Protein AF-A0A4Q3UX18-F1 (afdb_monomer_lite)

Structure (mmCIF, N/CA/C/O backbone):
data_AF-A0A4Q3UX18-F1
#
_entry.id   AF-A0A4Q3UX18-F1
#
loop_
_atom_site.group_PDB
_atom_site.id
_atom_site.type_symbol
_atom_site.label_atom_id
_atom_site.label_alt_id
_atom_site.label_comp_id
_atom_site.label_asym_id
_atom_site.label_entity_id
_atom_site.label_seq_id
_atom_site.pdbx_PDB_ins_code
_atom_site.Cartn_x
_atom_site.Cartn_y
_atom_site.Cartn_z
_atom_site.occupancy
_atom_site.B_iso_or_equiv
_atom_site.auth_seq_id
_atom_site.auth_comp_id
_atom_site.auth_asym_id
_atom_site.auth_atom_id
_atom_site.pdbx_PDB_model_num
ATOM 1 N N . MET A 1 1 ? 5.963 5.885 27.493 1.00 27.31 1 MET A N 1
ATOM 2 C CA . MET A 1 1 ? 6.915 6.628 26.641 1.00 27.31 1 MET A CA 1
ATOM 3 C C . MET A 1 1 ? 6.530 6.618 25.162 1.00 27.31 1 MET A C 1
ATOM 5 O O . MET A 1 1 ? 6.301 7.701 24.648 1.00 27.31 1 MET A O 1
ATOM 9 N N . ALA A 1 2 ? 6.342 5.467 24.493 1.00 25.91 2 ALA A N 1
ATOM 10 C CA . ALA A 1 2 ? 5.915 5.427 23.076 1.00 25.91 2 ALA A CA 1
ATOM 11 C C . ALA A 1 2 ? 4.599 6.195 22.791 1.00 25.91 2 ALA A C 1
ATOM 13 O O . ALA A 1 2 ? 4.524 6.990 21.857 1.00 25.91 2 ALA A O 1
ATOM 14 N N . ARG A 1 3 ? 3.597 6.066 23.678 1.00 26.88 3 ARG A N 1
ATOM 15 C CA . ARG A 1 3 ? 2.326 6.819 23.605 1.00 26.88 3 ARG A CA 1
ATOM 16 C C . ARG A 1 3 ? 2.480 8.350 23.675 1.00 26.88 3 ARG A C 1
ATOM 18 O O . ARG A 1 3 ? 1.706 9.057 23.039 1.00 26.88 3 ARG A O 1
ATOM 25 N N . GLU A 1 4 ? 3.461 8.874 24.414 1.00 24.36 4 GLU A N 1
ATOM 26 C CA . GLU A 1 4 ? 3.686 10.329 24.537 1.00 24.36 4 GLU A CA 1
ATOM 27 C C . GLU A 1 4 ? 4.463 10.894 23.340 1.00 24.36 4 GLU A C 1
ATOM 29 O O . GLU A 1 4 ? 4.131 11.969 22.842 1.00 24.36 4 GLU A O 1
ATOM 34 N N . LEU A 1 5 ? 5.429 10.138 22.807 1.00 25.02 5 LEU A N 1
ATOM 35 C CA . LEU A 1 5 ? 6.203 10.516 21.617 1.00 25.02 5 LEU A CA 1
ATOM 36 C C . LEU A 1 5 ? 5.337 10.605 20.347 1.00 25.02 5 LEU A C 1
ATOM 38 O O . LEU A 1 5 ? 5.555 11.479 19.500 1.00 25.02 5 LEU A O 1
ATOM 42 N N . ILE A 1 6 ? 4.317 9.749 20.232 1.00 29.47 6 ILE A N 1
ATOM 43 C CA . ILE A 1 6 ? 3.351 9.762 19.123 1.00 29.47 6 ILE A CA 1
ATOM 44 C C . ILE A 1 6 ? 2.327 10.892 19.306 1.00 29.47 6 ILE A C 1
ATOM 46 O O . ILE A 1 6 ? 2.050 11.621 18.353 1.00 29.47 6 ILE A O 1
ATOM 50 N N . SER A 1 7 ? 1.865 11.132 20.542 1.00 26.22 7 SER A N 1
ATOM 51 C CA . SER A 1 7 ? 0.925 12.215 20.867 1.00 26.22 7 SER A CA 1
ATOM 52 C C . SER A 1 7 ? 1.497 13.626 20.657 1.00 26.22 7 SER A C 1
ATOM 54 O O . SER A 1 7 ? 0.733 14.538 20.350 1.00 26.22 7 SER A O 1
ATOM 56 N N . MET A 1 8 ? 2.810 13.837 20.811 1.00 23.44 8 MET A N 1
ATOM 57 C CA . MET A 1 8 ? 3.419 15.175 20.726 1.00 23.44 8 MET A CA 1
ATOM 58 C C . MET A 1 8 ? 3.607 15.730 19.303 1.00 23.44 8 MET A C 1
ATOM 60 O O . MET A 1 8 ? 3.881 16.920 19.177 1.00 23.44 8 MET A O 1
ATOM 64 N N . SER A 1 9 ? 3.447 14.940 18.230 1.00 28.38 9 SER A N 1
ATOM 65 C CA . SER A 1 9 ? 3.596 15.460 16.850 1.00 28.38 9 SER A CA 1
ATOM 66 C C . SER A 1 9 ? 2.376 15.310 15.936 1.00 28.38 9 SER A C 1
ATOM 68 O O . SER A 1 9 ? 2.478 15.500 14.721 1.00 28.38 9 SER A O 1
ATOM 70 N N . ALA A 1 10 ? 1.193 15.089 16.506 1.00 27.59 10 ALA A N 1
ATOM 71 C CA . ALA A 1 10 ? -0.061 15.348 15.805 1.00 27.59 10 ALA A CA 1
ATOM 72 C C . ALA A 1 10 ? -0.264 16.871 15.634 1.00 27.59 10 ALA A C 1
ATOM 74 O O . ALA A 1 10 ? -1.039 17.505 16.351 1.00 27.59 10 ALA A O 1
ATOM 75 N N . ALA A 1 11 ? 0.470 17.490 14.705 1.00 25.61 11 ALA A N 1
ATOM 76 C CA . ALA A 1 11 ? 0.208 18.859 14.283 1.00 25.61 11 ALA A CA 1
ATOM 77 C C . ALA A 1 11 ? -1.119 18.879 13.509 1.00 25.61 11 ALA A C 1
ATOM 79 O O . ALA A 1 11 ? -1.284 18.181 12.508 1.00 25.61 11 ALA A O 1
ATOM 80 N N . ARG A 1 12 ? -2.088 19.661 13.999 1.00 24.53 12 ARG A N 1
ATOM 81 C CA . ARG A 1 12 ? -3.370 19.893 13.324 1.00 24.53 12 ARG A CA 1
ATOM 82 C C . ARG A 1 12 ? -3.114 20.557 11.969 1.00 24.53 12 ARG A C 1
ATOM 84 O O . ARG A 1 12 ? -2.785 21.736 11.932 1.00 24.53 12 ARG A O 1
ATOM 91 N N . PHE A 1 13 ? -3.327 19.829 10.879 1.00 28.52 13 PHE A N 1
ATOM 92 C CA . PHE A 1 13 ? -3.558 20.425 9.565 1.00 28.52 13 PHE A CA 1
ATOM 93 C C . PHE A 1 13 ? -5.066 20.483 9.320 1.00 28.52 13 PHE A C 1
ATOM 95 O O . PHE A 1 13 ? -5.744 19.459 9.266 1.00 28.52 13 PHE A O 1
ATOM 102 N N . THR A 1 14 ? -5.604 21.694 9.215 1.00 24.64 14 THR A N 1
ATOM 103 C CA . THR A 1 14 ? -6.960 21.954 8.724 1.00 24.64 14 THR A CA 1
ATOM 104 C C . THR A 1 14 ? -6.883 22.196 7.221 1.00 24.64 14 THR A C 1
ATOM 106 O O . THR A 1 14 ? -6.350 23.220 6.810 1.00 24.64 14 THR A O 1
ATOM 109 N N . MET A 1 15 ? -7.406 21.275 6.406 1.00 28.95 15 MET A N 1
ATOM 110 C CA . MET A 1 15 ? -7.769 21.566 5.014 1.00 28.95 15 MET A CA 1
ATOM 111 C C . MET A 1 15 ? -9.281 21.775 4.944 1.00 28.95 15 MET A C 1
ATOM 113 O O . MET A 1 15 ? -10.052 20.911 5.369 1.00 28.95 15 MET A O 1
ATOM 117 N N . SER A 1 16 ? -9.699 22.925 4.430 1.00 27.42 16 SER A N 1
ATOM 118 C CA . SER A 1 16 ? -11.085 23.192 4.063 1.00 27.42 16 SER A CA 1
ATOM 119 C C . SER A 1 16 ? -11.361 22.613 2.664 1.00 27.42 16 SER A C 1
ATOM 121 O O . SER A 1 16 ? -10.498 22.607 1.791 1.00 27.42 16 SER A O 1
ATOM 123 N N . GLY A 1 17 ? -12.564 22.058 2.462 1.00 29.59 17 GLY A N 1
ATOM 124 C CA . GLY A 1 17 ? -13.223 22.176 1.156 1.00 29.59 17 GLY A CA 1
ATOM 125 C C . GLY A 1 17 ? -13.429 20.965 0.232 1.00 29.59 17 GLY A C 1
ATOM 126 O O . GLY A 1 17 ? -14.113 21.156 -0.768 1.00 29.59 17 GLY A O 1
ATOM 127 N N . MET A 1 18 ? -12.96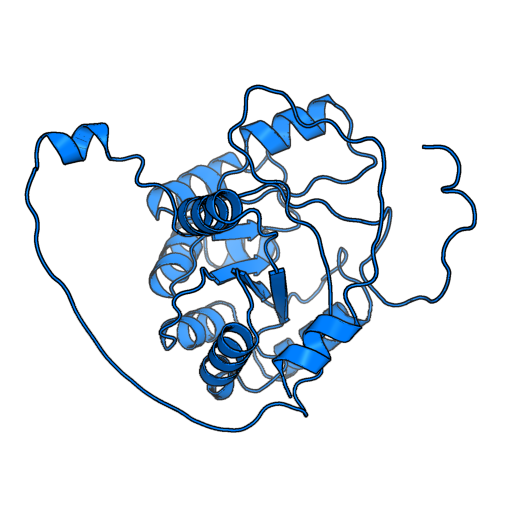8 19.735 0.495 1.00 33.25 18 MET A N 1
ATOM 128 C CA . MET A 1 18 ? -13.203 18.614 -0.451 1.00 33.25 18 MET A CA 1
ATOM 129 C C . MET A 1 18 ? -14.401 17.736 -0.030 1.00 33.25 18 MET A C 1
ATOM 131 O O . MET A 1 18 ? -14.327 16.990 0.947 1.00 33.25 18 MET A O 1
ATOM 135 N N . ARG A 1 19 ? -15.536 17.826 -0.744 1.00 36.09 19 ARG A N 1
ATOM 136 C CA . ARG A 1 19 ? -16.729 16.980 -0.511 1.00 36.09 19 ARG A CA 1
ATOM 137 C C . ARG A 1 19 ? -16.688 15.742 -1.414 1.00 36.09 19 ARG A C 1
ATOM 139 O O . ARG A 1 19 ? -16.916 15.857 -2.612 1.00 36.09 19 ARG A O 1
ATOM 146 N N . LEU A 1 20 ? -16.446 14.558 -0.845 1.00 36.31 20 LEU A N 1
ATOM 147 C CA . LEU A 1 20 ? -16.682 13.285 -1.544 1.00 36.31 20 LEU A CA 1
ATOM 148 C C . LEU A 1 20 ? -18.194 13.072 -1.756 1.00 36.31 20 LEU A C 1
ATOM 150 O O . LEU A 1 20 ? -19.008 13.515 -0.939 1.00 36.31 20 LEU A O 1
ATOM 154 N N . ALA A 1 21 ? -18.578 12.417 -2.857 1.00 32.09 21 ALA A N 1
ATOM 155 C CA . ALA A 1 21 ? -19.980 12.226 -3.230 1.00 32.09 21 ALA A CA 1
ATOM 156 C C . ALA A 1 21 ? -20.789 11.487 -2.129 1.00 32.09 21 ALA A C 1
ATOM 158 O O . ALA A 1 21 ? -20.275 10.543 -1.527 1.00 32.09 21 ALA A O 1
ATOM 159 N N . PRO A 1 22 ? -22.071 11.841 -1.877 1.00 30.94 22 PRO A N 1
ATOM 160 C CA . PRO A 1 22 ? -22.841 11.333 -0.729 1.00 30.94 22 PRO A CA 1
ATOM 161 C C . PRO A 1 22 ? -23.142 9.824 -0.729 1.00 30.94 22 PRO A C 1
ATOM 163 O O . PRO A 1 22 ? -23.603 9.297 0.281 1.00 30.94 22 PRO A O 1
ATOM 166 N N . SER A 1 23 ? -22.953 9.128 -1.854 1.00 30.61 23 SER A N 1
ATOM 167 C CA . SER A 1 23 ? -23.458 7.764 -2.066 1.00 30.61 23 SER A CA 1
ATOM 168 C C . SER A 1 23 ? -22.433 6.645 -1.861 1.00 30.61 23 SER A C 1
ATOM 170 O O . SER A 1 23 ? -22.783 5.479 -2.030 1.00 30.61 23 SER A O 1
ATOM 172 N N . SER A 1 24 ? -21.182 6.949 -1.512 1.00 31.67 24 SER A N 1
ATOM 173 C CA . SER A 1 24 ? -20.134 5.937 -1.332 1.00 31.67 24 SER A CA 1
ATOM 174 C C . SER A 1 24 ? -19.767 5.756 0.142 1.00 31.67 24 SER A C 1
ATOM 176 O O . SER A 1 24 ? -19.390 6.718 0.809 1.00 31.67 24 SER A O 1
ATOM 178 N N . ARG A 1 25 ? -19.831 4.516 0.655 1.00 36.09 25 ARG A N 1
ATOM 179 C CA . ARG A 1 25 ? -19.325 4.112 1.987 1.00 36.09 25 ARG A CA 1
ATOM 180 C C . ARG A 1 25 ? -17.787 4.101 2.024 1.00 36.09 25 ARG A C 1
ATOM 182 O O . ARG A 1 25 ? -17.181 3.096 2.370 1.00 36.09 25 ARG A O 1
ATOM 189 N N . LEU A 1 26 ? -17.152 5.192 1.614 1.00 34.94 26 LEU A N 1
ATOM 190 C CA . LEU A 1 26 ? -15.698 5.300 1.536 1.00 34.94 26 LEU A CA 1
ATOM 191 C C . LEU A 1 26 ? -15.178 6.171 2.663 1.00 34.94 26 LEU A C 1
ATOM 193 O O . LEU A 1 26 ? -15.762 7.199 3.011 1.00 34.94 26 LEU A O 1
ATOM 197 N N . TYR A 1 27 ? -14.075 5.726 3.244 1.00 32.78 27 TYR A N 1
ATOM 198 C CA . TYR A 1 27 ? -13.408 6.384 4.351 1.00 32.78 27 TYR A CA 1
ATOM 199 C C . TYR A 1 27 ? -12.326 7.304 3.774 1.00 32.78 27 TYR A C 1
ATOM 201 O O . TYR A 1 27 ? -11.575 6.908 2.884 1.00 32.78 27 TYR A O 1
ATOM 209 N N . SER A 1 28 ? -12.271 8.545 4.258 1.00 31.09 28 SER A N 1
ATOM 210 C CA . SER A 1 28 ? -11.174 9.477 3.980 1.00 31.09 28 SER A CA 1
ATOM 211 C C . SER A 1 28 ? -10.163 9.365 5.115 1.00 31.09 28 SER A C 1
ATOM 213 O O . SER A 1 28 ? -10.523 9.585 6.275 1.00 31.09 28 SER A O 1
ATOM 215 N N . VAL A 1 29 ? -8.922 9.015 4.794 1.00 30.78 29 VAL A N 1
ATOM 216 C CA . VAL A 1 29 ? -7.847 8.820 5.773 1.00 30.78 29 VAL A CA 1
ATOM 217 C C . VAL A 1 29 ? -6.805 9.922 5.607 1.00 30.78 29 VAL A C 1
ATOM 219 O O . VAL A 1 29 ? -6.411 10.238 4.489 1.00 30.78 29 VAL A O 1
ATOM 222 N N . TRP A 1 30 ? -6.378 10.511 6.729 1.00 34.78 30 TRP A N 1
ATOM 223 C CA . TRP A 1 30 ? -5.402 11.600 6.783 1.00 34.78 30 TRP A CA 1
ATOM 224 C C . TRP A 1 30 ? -4.523 11.463 8.036 1.00 34.78 30 TRP A C 1
ATOM 226 O O . TRP A 1 30 ? -5.053 11.606 9.133 1.00 34.78 30 TRP A O 1
ATOM 236 N N . LEU A 1 31 ? -3.216 11.214 7.882 1.00 31.55 31 LEU A N 1
ATOM 237 C CA . LEU A 1 31 ? -2.082 11.958 8.472 1.00 31.55 31 LEU A CA 1
ATOM 238 C C . LEU A 1 31 ? -0.776 11.185 8.211 1.00 31.55 31 LEU A C 1
ATOM 240 O O . LEU A 1 31 ? -0.723 9.977 8.412 1.00 31.55 31 LEU A O 1
ATOM 244 N N . TRP A 1 32 ? 0.278 11.903 7.819 1.00 32.31 32 TRP A N 1
ATOM 245 C CA . TRP A 1 32 ? 1.618 11.375 7.547 1.00 32.31 32 TRP A CA 1
ATOM 246 C C . TRP A 1 32 ? 2.563 11.677 8.717 1.00 32.31 32 TRP A C 1
ATOM 248 O O . TRP A 1 32 ? 2.694 12.840 9.109 1.00 32.31 32 TRP A O 1
ATOM 258 N N . ARG A 1 33 ? 3.278 10.671 9.238 1.00 27.88 33 ARG A N 1
ATOM 259 C CA . ARG A 1 33 ? 4.472 10.879 10.078 1.00 27.88 33 ARG A CA 1
ATOM 260 C C . ARG A 1 33 ? 5.487 9.750 9.879 1.00 27.88 33 ARG A C 1
ATOM 262 O O . ARG A 1 33 ? 5.138 8.580 9.947 1.00 27.88 33 ARG A O 1
ATOM 269 N N . TRP A 1 34 ? 6.743 10.137 9.662 1.00 32.06 34 TRP A N 1
ATOM 270 C CA . TRP A 1 34 ? 7.910 9.257 9.561 1.00 32.06 34 TRP A CA 1
ATOM 271 C C . TRP A 1 34 ? 8.445 8.961 10.971 1.00 32.06 34 TRP A C 1
ATOM 273 O O . TRP A 1 34 ? 8.650 9.900 11.747 1.00 32.06 34 TRP A O 1
ATOM 283 N N . THR A 1 35 ? 8.685 7.695 11.316 1.00 31.50 35 THR A N 1
ATOM 284 C CA . THR A 1 35 ? 9.361 7.315 12.570 1.00 31.50 35 THR A CA 1
ATOM 285 C C . THR A 1 35 ? 10.703 6.678 12.236 1.00 31.50 35 THR A C 1
ATOM 287 O O . THR A 1 35 ? 10.758 5.698 11.500 1.00 31.50 35 THR A O 1
ATOM 290 N N . ASN A 1 36 ? 11.784 7.255 12.763 1.00 25.34 36 ASN A N 1
ATOM 291 C CA . ASN A 1 36 ? 13.127 6.690 12.679 1.00 25.34 36 ASN A CA 1
ATOM 292 C C . ASN A 1 36 ? 13.203 5.495 13.648 1.00 25.34 36 ASN A C 1
ATOM 294 O O . ASN A 1 36 ? 12.808 5.617 14.806 1.00 25.34 36 ASN A O 1
ATOM 298 N N . LEU A 1 37 ? 13.655 4.338 13.164 1.00 34.34 37 LEU A N 1
ATOM 299 C CA . LEU A 1 37 ? 13.547 3.029 13.833 1.00 34.34 37 LEU A CA 1
ATOM 300 C C . LEU A 1 37 ? 14.499 2.825 15.032 1.00 34.34 37 LEU A C 1
ATOM 302 O O . LEU A 1 37 ? 14.525 1.748 15.615 1.00 34.34 37 LEU A O 1
ATOM 306 N N . SER A 1 38 ? 15.261 3.844 15.437 1.00 31.66 38 SER A N 1
ATOM 307 C CA . SER A 1 38 ? 16.242 3.756 16.530 1.00 31.66 38 SER A CA 1
ATOM 308 C C . SER A 1 38 ? 15.651 3.731 17.950 1.00 31.66 38 SER A C 1
ATOM 310 O O . SER A 1 38 ? 16.409 3.566 18.903 1.00 31.66 38 SER A O 1
ATOM 312 N N . ASP A 1 39 ? 14.330 3.886 18.115 1.00 30.61 39 ASP A N 1
ATOM 313 C CA . ASP A 1 39 ? 13.745 4.346 19.388 1.00 30.61 39 ASP A CA 1
ATOM 314 C C . ASP A 1 39 ? 12.756 3.376 20.076 1.00 30.61 39 ASP A C 1
ATOM 316 O O . ASP A 1 39 ? 12.110 3.767 21.051 1.00 30.61 39 ASP A O 1
ATOM 320 N N . ILE A 1 40 ? 12.596 2.123 19.628 1.00 35.56 40 ILE A N 1
ATOM 321 C CA . ILE A 1 40 ? 11.560 1.226 20.184 1.00 35.56 40 ILE A CA 1
ATOM 322 C C . ILE A 1 40 ? 12.153 -0.121 20.610 1.00 35.56 40 ILE A C 1
ATOM 324 O O . ILE A 1 40 ? 12.588 -0.912 19.783 1.00 35.56 40 ILE A O 1
ATOM 328 N N . GLY A 1 41 ? 12.138 -0.390 21.919 1.00 25.78 41 GLY A N 1
ATOM 329 C CA . GLY A 1 41 ? 12.429 -1.699 22.501 1.00 25.78 41 GLY A CA 1
ATOM 330 C C . GLY A 1 41 ? 11.548 -1.980 23.723 1.00 25.78 41 GLY A C 1
ATOM 331 O O . GLY A 1 41 ? 11.294 -1.073 24.516 1.00 25.78 41 GLY A O 1
ATOM 332 N N . GLY A 1 42 ? 11.128 -3.242 23.897 1.00 26.50 42 GLY A N 1
ATOM 333 C CA . GLY A 1 42 ? 10.664 -3.784 25.186 1.00 26.50 42 GLY A CA 1
ATOM 334 C C . GLY A 1 42 ? 9.320 -4.537 25.193 1.00 26.50 42 GLY A C 1
ATOM 335 O O . GLY A 1 42 ? 8.266 -3.925 25.125 1.00 26.50 42 GLY A O 1
ATOM 336 N N . GLN A 1 43 ? 9.422 -5.857 25.395 1.00 25.88 43 GLN A N 1
ATOM 337 C CA . GLN A 1 43 ? 8.426 -6.950 25.433 1.00 25.88 43 GLN A CA 1
ATOM 338 C C . GLN A 1 43 ? 7.204 -6.835 26.383 1.00 25.88 43 GLN A C 1
ATOM 340 O O . GLN A 1 43 ? 7.312 -6.300 27.487 1.00 25.88 43 GLN A O 1
ATOM 345 N N . GLY A 1 44 ? 6.110 -7.551 26.048 1.00 22.67 44 GLY A N 1
ATOM 346 C CA . GLY A 1 44 ? 5.083 -8.018 27.004 1.00 22.67 44 GLY A CA 1
ATOM 347 C C . GLY A 1 44 ? 3.848 -8.710 26.381 1.00 22.67 44 GLY A C 1
ATOM 348 O O . GLY A 1 44 ? 3.082 -8.083 25.670 1.00 22.67 44 GLY A O 1
ATOM 349 N N . ASN A 1 45 ? 3.654 -10.000 26.687 1.00 23.39 45 ASN A N 1
ATOM 350 C CA . ASN A 1 45 ? 2.642 -10.958 26.177 1.00 23.39 45 ASN A CA 1
ATOM 351 C C . ASN A 1 45 ? 1.236 -10.795 26.835 1.00 23.39 45 ASN A C 1
ATOM 353 O O . ASN A 1 45 ? 1.172 -10.090 27.840 1.00 23.39 45 ASN A O 1
ATOM 357 N N . LEU A 1 46 ? 0.171 -11.479 26.335 1.00 22.81 46 LEU A N 1
ATOM 358 C CA . LEU A 1 46 ? -0.936 -12.181 27.073 1.00 22.81 46 LEU A CA 1
ATOM 359 C C . LEU A 1 46 ? -2.285 -12.362 26.275 1.00 22.81 46 LEU A C 1
ATOM 361 O O . LEU A 1 46 ? -3.007 -11.392 26.080 1.00 22.81 46 LEU A O 1
ATOM 365 N N . TYR A 1 47 ? -2.641 -13.636 25.964 1.00 22.34 47 TYR A N 1
ATOM 366 C CA . TYR A 1 47 ? -3.969 -14.350 25.877 1.00 22.34 47 TYR A CA 1
ATOM 367 C C . TYR A 1 47 ? -5.182 -13.806 25.051 1.00 22.34 47 TYR A C 1
ATOM 369 O O . TYR A 1 47 ? -5.370 -12.609 24.946 1.00 22.34 47 TYR A O 1
ATOM 377 N N . SER A 1 48 ? -6.219 -14.545 24.587 1.00 22.12 48 SER A N 1
ATOM 378 C CA . SER A 1 48 ? -6.501 -15.912 24.072 1.00 22.12 48 SER A CA 1
ATOM 379 C C . SER A 1 48 ? -8.018 -16.042 23.708 1.00 22.12 48 SER A C 1
ATOM 381 O O . SER A 1 48 ? -8.850 -15.702 24.541 1.00 22.12 48 SER A O 1
ATOM 383 N N . ASN A 1 49 ? -8.343 -16.613 22.531 1.00 22.48 49 ASN A N 1
ATOM 384 C CA . ASN A 1 49 ? -9.500 -17.461 22.107 1.00 22.48 49 ASN A CA 1
ATOM 385 C C . ASN A 1 49 ? -10.994 -17.132 22.391 1.00 22.48 49 ASN A C 1
ATOM 387 O O . ASN A 1 49 ? -11.393 -17.173 23.547 1.00 22.48 49 ASN A O 1
ATOM 391 N N . VAL A 1 50 ? -11.855 -17.174 21.339 1.00 24.59 50 VAL A N 1
ATOM 392 C CA . VAL A 1 50 ? -13.207 -17.828 21.327 1.00 24.59 50 VAL A CA 1
ATOM 393 C C . VAL A 1 50 ? -13.599 -18.328 19.905 1.00 24.59 50 VAL A C 1
ATOM 395 O O . VAL A 1 50 ? -13.305 -17.673 18.911 1.00 24.59 50 VAL A O 1
ATOM 398 N N . ARG A 1 51 ? -14.270 -19.497 19.818 1.00 24.83 51 ARG A N 1
ATOM 399 C CA . ARG A 1 51 ? -14.736 -20.234 18.609 1.00 24.83 51 ARG A CA 1
ATOM 400 C C . ARG A 1 51 ? -16.266 -20.134 18.377 1.00 24.83 51 ARG A C 1
ATOM 402 O O . ARG A 1 51 ? -16.997 -20.075 19.359 1.00 24.83 51 ARG A O 1
ATOM 409 N N . GLY A 1 52 ? -16.735 -20.354 17.130 1.00 26.61 52 GLY A N 1
ATOM 410 C CA . GLY A 1 52 ? -17.993 -21.095 16.823 1.00 26.61 52 GLY A CA 1
ATOM 411 C C . GLY A 1 52 ? -18.956 -20.524 15.746 1.00 26.61 52 GLY A C 1
ATOM 412 O O . GLY A 1 52 ? -19.427 -19.406 15.892 1.00 26.61 52 GLY A O 1
ATOM 413 N N . GLY A 1 53 ? -19.282 -21.313 14.695 1.00 25.36 53 GLY A N 1
ATOM 414 C CA . GLY A 1 53 ? -20.292 -21.046 13.624 1.00 25.36 53 GLY A CA 1
ATOM 415 C C . GLY A 1 53 ? -21.744 -21.431 14.011 1.00 25.36 53 GLY A C 1
ATOM 416 O O . GLY A 1 53 ? -22.013 -21.413 15.209 1.00 25.36 53 GLY A O 1
ATOM 417 N N . PRO A 1 54 ? -22.689 -21.841 13.109 1.00 40.19 54 PRO A N 1
ATOM 418 C CA . PRO A 1 54 ? -22.679 -22.018 11.636 1.00 40.19 54 PRO A CA 1
ATOM 419 C C . PRO A 1 54 ? -23.890 -21.360 10.896 1.00 40.19 54 PRO A C 1
ATOM 421 O O . PRO A 1 54 ? -24.988 -21.315 11.442 1.00 40.19 54 PRO A O 1
ATOM 424 N N . ASN A 1 55 ? -23.778 -20.923 9.625 1.00 35.25 55 ASN A N 1
ATOM 425 C CA . ASN A 1 55 ? -24.975 -20.805 8.755 1.00 35.25 55 ASN A CA 1
ATOM 426 C C . ASN A 1 55 ? -24.659 -20.648 7.249 1.00 35.25 55 ASN A C 1
ATOM 428 O O . ASN A 1 55 ? -24.329 -19.563 6.770 1.00 35.25 55 ASN A O 1
ATOM 432 N N . ALA A 1 56 ? -24.774 -21.736 6.486 1.00 38.84 56 ALA A N 1
ATOM 433 C CA . ALA A 1 56 ? -24.383 -21.803 5.074 1.00 38.84 56 ALA A CA 1
ATOM 434 C C . ALA A 1 56 ? -25.349 -21.101 4.096 1.00 38.84 56 ALA A C 1
ATOM 436 O O . ALA A 1 56 ? -24.932 -20.735 3.007 1.00 38.84 56 ALA A O 1
ATOM 437 N N . ALA A 1 57 ? -26.597 -20.820 4.481 1.00 31.31 57 ALA A N 1
ATOM 438 C CA . ALA A 1 57 ? -27.509 -20.011 3.657 1.00 31.31 57 ALA A CA 1
ATOM 439 C C . ALA A 1 57 ? -27.295 -18.497 3.855 1.00 31.31 57 ALA A C 1
ATOM 441 O O . ALA A 1 57 ? -27.544 -17.697 2.960 1.00 31.31 57 ALA A O 1
ATOM 442 N N . LYS A 1 58 ? -26.741 -18.105 5.012 1.00 32.00 58 LYS A N 1
ATOM 443 C CA . LYS A 1 58 ? -26.267 -16.740 5.275 1.00 32.00 58 LYS A CA 1
ATOM 444 C C . LYS A 1 58 ? -24.969 -16.454 4.505 1.00 32.00 58 LYS A C 1
ATOM 446 O O . LYS A 1 58 ? -24.757 -15.317 4.117 1.00 32.00 58 LYS A O 1
ATOM 451 N N . ARG A 1 59 ? -24.151 -17.482 4.218 1.00 34.91 59 ARG A N 1
ATOM 452 C CA . ARG A 1 59 ? -22.885 -17.372 3.461 1.00 34.91 59 ARG A CA 1
ATOM 453 C C . ARG A 1 59 ? -23.042 -16.802 2.051 1.00 34.91 59 ARG A C 1
ATOM 455 O O . ARG A 1 59 ? -22.135 -16.128 1.609 1.00 34.91 59 ARG A O 1
ATOM 462 N N . MET A 1 60 ? -24.170 -17.025 1.378 1.00 31.14 60 MET A N 1
ATOM 463 C CA . MET A 1 60 ? -24.341 -16.628 -0.029 1.00 31.14 60 MET A CA 1
ATOM 464 C C . MET A 1 60 ? -24.861 -15.185 -0.204 1.00 31.14 60 MET A C 1
ATOM 466 O O . MET A 1 60 ? -24.741 -14.613 -1.278 1.00 31.14 60 MET A O 1
ATOM 470 N N . LEU A 1 61 ? -25.407 -14.579 0.861 1.00 32.94 61 LEU A N 1
ATOM 471 C CA . LEU A 1 61 ? -25.797 -13.156 0.924 1.00 32.94 61 LEU A CA 1
ATOM 472 C C . LEU A 1 61 ? -24.853 -12.318 1.815 1.00 32.94 61 LEU A C 1
ATOM 474 O O . LEU A 1 61 ? -24.938 -11.095 1.813 1.00 32.94 61 LEU A O 1
ATOM 478 N N . LEU A 1 62 ? -23.949 -12.968 2.563 1.00 34.47 62 LEU A N 1
ATOM 479 C CA . LEU A 1 62 ? -22.842 -12.360 3.319 1.00 34.47 62 LEU A CA 1
ATOM 480 C C . LEU A 1 62 ? -21.512 -12.358 2.546 1.00 34.47 62 LEU A C 1
ATOM 482 O O . LEU A 1 62 ? -20.506 -11.945 3.112 1.00 34.47 62 LEU A O 1
ATOM 486 N N . ASP A 1 63 ? -21.493 -12.793 1.285 1.00 35.97 63 ASP A N 1
ATOM 487 C CA . ASP A 1 63 ? -20.275 -12.896 0.458 1.00 35.97 63 ASP A CA 1
ATOM 488 C C . ASP A 1 63 ? -19.786 -11.546 -0.111 1.00 35.97 63 ASP A C 1
ATOM 490 O O . ASP A 1 63 ? -19.023 -11.469 -1.064 1.00 35.97 63 ASP A O 1
ATOM 494 N N . GLN A 1 64 ? -20.223 -10.444 0.497 1.00 43.03 64 GLN A N 1
ATOM 495 C CA . GLN A 1 64 ? -19.373 -9.267 0.633 1.00 43.03 64 GLN A CA 1
ATOM 496 C C . GLN A 1 64 ? -18.971 -9.189 2.098 1.00 43.03 64 GLN A C 1
ATOM 498 O O . GLN A 1 64 ? -19.484 -8.365 2.860 1.00 43.03 64 GLN A O 1
ATOM 503 N N . SER A 1 65 ? -18.118 -10.120 2.533 1.00 50.34 65 SER A N 1
ATOM 504 C CA . SER A 1 65 ? -17.500 -10.000 3.845 1.00 50.34 65 SER A CA 1
ATOM 505 C C . SER A 1 65 ? -16.789 -8.655 3.870 1.00 50.34 65 SER A C 1
ATOM 507 O O . SER A 1 65 ? -15.947 -8.396 3.011 1.00 50.34 65 SER A O 1
ATOM 509 N N . MET A 1 66 ? -17.164 -7.788 4.810 1.00 63.84 66 MET A N 1
ATOM 510 C CA . MET A 1 66 ? -16.453 -6.533 5.025 1.00 63.84 66 MET A CA 1
ATOM 511 C C . MET A 1 66 ? -14.955 -6.825 5.098 1.00 63.84 66 MET A C 1
ATOM 513 O O . MET A 1 66 ? -14.540 -7.673 5.892 1.00 63.84 66 MET A O 1
ATOM 517 N N . SER A 1 67 ? -14.166 -6.144 4.268 1.00 85.00 67 SER A N 1
ATOM 518 C CA . SER A 1 67 ? -12.713 -6.287 4.284 1.00 85.00 67 SER A CA 1
ATOM 519 C C . SER A 1 67 ? -12.153 -5.938 5.665 1.00 85.00 67 SER A C 1
ATOM 521 O O . SER A 1 67 ? -12.767 -5.180 6.426 1.00 85.00 67 SER A O 1
ATOM 523 N N . ALA A 1 68 ? -10.969 -6.458 5.999 1.00 92.00 68 ALA A N 1
ATOM 524 C CA . ALA A 1 68 ? -10.304 -6.138 7.264 1.00 92.00 68 ALA A CA 1
ATOM 525 C C . ALA A 1 68 ? -10.090 -4.619 7.434 1.00 92.00 68 ALA A C 1
ATOM 527 O O . ALA A 1 68 ? -10.260 -4.090 8.533 1.00 92.00 68 ALA A O 1
ATOM 528 N N . LEU A 1 69 ? -9.823 -3.904 6.332 1.00 92.00 69 LEU A N 1
ATOM 529 C CA . LEU A 1 69 ? -9.764 -2.440 6.295 1.00 92.00 69 LEU A CA 1
ATOM 530 C C . LEU A 1 69 ? -11.108 -1.803 6.662 1.00 92.00 69 LEU A C 1
ATOM 532 O O . LEU A 1 69 ? -11.165 -0.976 7.572 1.00 92.00 69 LEU A O 1
ATOM 536 N N . SER A 1 70 ? -12.198 -2.218 6.009 1.00 88.75 70 SER A N 1
ATOM 537 C CA . SER A 1 70 ? -13.543 -1.692 6.290 1.00 88.75 70 SER A CA 1
ATOM 538 C C . SER A 1 70 ? -13.936 -1.921 7.754 1.00 88.75 70 SER A C 1
ATOM 540 O O . SER A 1 70 ? -14.401 -1.003 8.430 1.00 88.75 70 SER A O 1
ATOM 542 N N . ALA A 1 71 ? -13.674 -3.122 8.278 1.00 91.44 71 ALA A N 1
ATOM 543 C CA . ALA A 1 71 ? -13.931 -3.462 9.675 1.00 91.44 71 ALA A CA 1
ATOM 544 C C . ALA A 1 71 ? -13.103 -2.606 10.651 1.00 91.44 71 ALA A C 1
ATOM 546 O O . ALA A 1 71 ? -13.635 -2.138 11.664 1.00 91.44 71 ALA A O 1
ATOM 547 N N . ARG A 1 72 ? -11.822 -2.353 10.343 1.00 93.12 72 ARG A N 1
ATOM 548 C CA . ARG A 1 72 ? -10.960 -1.496 11.168 1.00 93.12 72 ARG A CA 1
ATOM 549 C C . ARG A 1 72 ? -11.471 -0.060 11.205 1.00 93.12 72 ARG A C 1
ATOM 551 O O . ARG A 1 72 ? -11.607 0.509 12.291 1.00 93.12 72 ARG A O 1
ATOM 558 N N . PHE A 1 73 ? -11.803 0.515 10.050 1.00 90.38 73 PHE A N 1
ATOM 559 C CA . PHE A 1 73 ? -12.318 1.882 9.992 1.00 90.38 73 PHE A CA 1
ATOM 560 C C . PHE A 1 73 ? -13.688 2.030 10.657 1.00 90.38 73 PHE A C 1
ATOM 562 O O . PHE A 1 73 ? -13.934 3.046 11.311 1.00 90.38 73 PHE A O 1
ATOM 569 N N . ASP A 1 74 ? -14.564 1.030 10.557 1.00 88.00 74 ASP A N 1
ATOM 570 C CA . ASP A 1 74 ? -15.844 1.035 11.269 1.00 88.00 74 ASP A CA 1
ATOM 571 C C . ASP A 1 74 ? -15.665 0.990 12.788 1.00 88.00 74 ASP A C 1
ATOM 573 O O . ASP A 1 74 ? -16.326 1.745 13.504 1.00 88.00 74 ASP A O 1
ATOM 577 N N . SER A 1 75 ? -14.725 0.182 13.287 1.00 90.44 75 SER A N 1
ATOM 578 C CA . SER A 1 75 ? -14.399 0.128 14.718 1.00 90.44 75 SER A CA 1
ATOM 579 C C . SER A 1 75 ? -13.822 1.447 15.247 1.00 90.44 75 SER A C 1
ATOM 581 O O . SER A 1 75 ? -14.136 1.868 16.364 1.00 90.44 75 SER A O 1
ATOM 583 N N . LEU A 1 76 ? -12.988 2.133 14.464 1.00 89.12 76 LEU A N 1
ATOM 584 C CA . LEU A 1 76 ? -12.476 3.459 14.828 1.00 89.12 76 LEU A CA 1
ATOM 585 C C . LEU A 1 76 ? -13.598 4.497 14.830 1.00 89.12 76 LEU A C 1
ATOM 587 O O . LEU A 1 76 ? -13.756 5.252 15.791 1.00 89.12 76 LEU A O 1
ATOM 591 N N . ARG A 1 77 ? -14.447 4.476 13.797 1.00 83.62 77 ARG A N 1
ATOM 592 C CA . ARG A 1 77 ? -15.601 5.370 13.675 1.00 83.62 77 ARG A CA 1
ATOM 593 C C . ARG A 1 77 ? -16.575 5.200 14.838 1.00 83.62 77 ARG A C 1
ATOM 595 O O . ARG A 1 77 ? -17.037 6.206 15.371 1.00 83.62 77 ARG A O 1
ATOM 602 N N . SER A 1 78 ? -16.864 3.967 15.264 1.00 90.88 78 SER A N 1
ATOM 603 C CA . SER A 1 78 ? -17.766 3.713 16.397 1.00 90.88 78 SER A CA 1
ATOM 604 C C . SER A 1 78 ? -17.224 4.248 17.725 1.00 90.88 78 SER A C 1
ATOM 606 O O . SER A 1 78 ? -18.001 4.485 18.646 1.00 90.88 78 SER A O 1
ATOM 608 N N . ARG A 1 79 ? -15.904 4.451 17.824 1.00 92.00 79 ARG A N 1
ATOM 609 C CA . ARG A 1 79 ? -15.222 5.062 18.975 1.00 92.00 79 ARG A CA 1
ATOM 610 C C . ARG A 1 79 ? -14.975 6.567 18.807 1.00 92.00 79 ARG A C 1
ATOM 612 O O . ARG A 1 79 ? -14.451 7.200 19.715 1.00 92.00 79 ARG A O 1
ATOM 619 N N . GLY A 1 80 ? -15.362 7.156 17.671 1.00 86.88 80 GLY A N 1
ATOM 620 C CA . GLY A 1 80 ? -15.092 8.563 17.359 1.00 86.88 80 GLY A CA 1
ATOM 621 C C . GLY A 1 80 ? -13.612 8.865 17.097 1.00 86.88 80 GLY A C 1
ATOM 622 O O . GLY A 1 80 ? -13.205 10.025 17.151 1.00 86.88 80 GLY A O 1
ATOM 623 N N . GLU A 1 81 ? -12.809 7.842 16.811 1.00 88.69 81 GLU A N 1
ATOM 624 C CA . GLU A 1 81 ? -11.368 7.946 16.598 1.00 88.69 81 GLU A CA 1
ATOM 625 C C . GLU A 1 81 ? -11.029 8.140 15.112 1.00 88.69 81 GLU A C 1
ATOM 627 O O . GLU A 1 81 ? -11.818 7.838 14.209 1.00 88.69 81 GLU A O 1
ATOM 632 N N . LYS A 1 82 ? -9.839 8.686 14.851 1.00 87.06 82 LYS A N 1
ATOM 633 C CA . LYS A 1 82 ? -9.248 8.780 13.510 1.00 87.06 82 LYS A CA 1
ATOM 634 C C . LYS A 1 82 ? -8.213 7.674 13.355 1.00 87.06 82 LYS A C 1
ATOM 636 O O . LYS A 1 82 ? -7.589 7.307 14.341 1.00 87.06 82 LYS A O 1
ATOM 641 N N . ALA A 1 83 ? -8.042 7.181 12.132 1.00 89.31 83 ALA A N 1
ATOM 642 C CA . ALA A 1 83 ? -7.044 6.162 11.836 1.00 89.31 83 ALA A CA 1
ATOM 643 C C . ALA A 1 83 ? -5.643 6.772 11.705 1.00 89.31 83 ALA A C 1
ATOM 645 O O . ALA A 1 83 ? -5.480 7.772 11.001 1.00 89.31 83 ALA A O 1
ATOM 646 N N . LEU A 1 84 ? -4.648 6.136 12.318 1.00 93.06 84 LEU A N 1
ATOM 647 C CA . LEU A 1 84 ? -3.230 6.345 12.041 1.00 93.06 84 LEU A CA 1
ATOM 648 C C . LEU A 1 84 ? -2.745 5.304 11.026 1.00 93.06 84 LEU A C 1
ATOM 650 O O . LEU A 1 84 ? -2.731 4.112 11.321 1.00 93.06 84 LEU A O 1
ATOM 654 N N . VAL A 1 85 ? -2.317 5.747 9.846 1.00 92.81 85 VAL A N 1
ATOM 655 C CA . VAL A 1 85 ? -1.751 4.861 8.818 1.00 92.81 85 VAL A CA 1
ATOM 656 C C . VAL A 1 85 ? -0.260 5.126 8.695 1.00 92.81 85 VAL A C 1
ATOM 658 O O . VAL A 1 85 ? 0.148 6.273 8.525 1.00 92.81 85 VAL A O 1
ATOM 661 N N . VAL A 1 86 ? 0.552 4.078 8.837 1.00 92.44 86 VAL A N 1
ATOM 662 C CA . VAL A 1 86 ? 2.017 4.195 8.860 1.00 92.44 86 VAL A CA 1
ATOM 663 C C . VAL A 1 86 ? 2.617 3.494 7.654 1.00 92.44 86 VAL A C 1
ATOM 665 O O . VAL A 1 86 ? 2.348 2.321 7.431 1.00 92.44 86 VAL A O 1
ATOM 668 N N . PHE A 1 87 ? 3.462 4.202 6.911 1.00 95.12 87 PHE A N 1
ATOM 669 C CA . PHE A 1 87 ? 4.185 3.670 5.760 1.00 95.12 87 PHE A CA 1
ATOM 670 C C . PHE A 1 87 ? 5.632 3.313 6.116 1.00 95.12 87 PHE A C 1
ATOM 672 O O . PHE A 1 87 ? 6.303 4.062 6.832 1.00 95.12 87 PHE A O 1
ATOM 679 N N . LEU A 1 88 ? 6.141 2.221 5.542 1.00 95.50 88 LEU A N 1
ATOM 680 C CA . LEU A 1 88 ? 7.570 1.900 5.503 1.00 95.50 88 LEU A CA 1
ATOM 681 C C . LEU A 1 88 ? 7.971 1.297 4.150 1.00 95.50 88 LEU A C 1
ATOM 683 O O . LEU A 1 88 ? 7.173 0.634 3.492 1.00 95.50 88 LEU A O 1
ATOM 687 N N . THR A 1 89 ? 9.232 1.465 3.751 1.00 96.44 89 THR A N 1
ATOM 688 C CA . THR A 1 89 ? 9.792 0.765 2.585 1.00 96.44 89 THR A CA 1
ATOM 689 C C . THR A 1 89 ? 10.365 -0.583 3.014 1.00 96.44 89 THR A C 1
ATOM 691 O O . THR A 1 89 ? 11.333 -0.637 3.774 1.00 96.44 89 THR A O 1
ATOM 694 N N . ALA A 1 90 ? 9.791 -1.684 2.533 1.00 96.81 90 ALA A N 1
ATOM 695 C CA . ALA A 1 90 ? 10.289 -3.014 2.858 1.00 96.81 90 ALA A CA 1
ATOM 696 C C . ALA A 1 90 ? 11.644 -3.271 2.184 1.00 96.81 90 ALA A C 1
ATOM 698 O O . ALA A 1 90 ? 11.810 -3.055 0.984 1.00 96.81 90 ALA A O 1
ATOM 699 N N . GLY A 1 91 ? 12.609 -3.752 2.968 1.00 93.19 91 GLY A N 1
ATOM 700 C CA . GLY A 1 91 ? 13.988 -3.977 2.531 1.00 93.19 91 GLY A CA 1
ATOM 701 C C . GLY A 1 91 ? 14.940 -2.817 2.830 1.00 93.19 91 GLY A C 1
ATOM 702 O O . GLY A 1 91 ? 16.149 -2.999 2.699 1.00 93.19 91 GLY A O 1
ATOM 703 N N . ASP A 1 92 ? 14.436 -1.656 3.274 1.00 91.38 92 ASP A N 1
ATOM 704 C CA . ASP A 1 92 ? 15.303 -0.564 3.747 1.00 91.38 92 ASP A CA 1
ATOM 705 C C . ASP A 1 92 ? 16.168 -1.034 4.930 1.00 91.38 92 ASP A C 1
ATOM 707 O O . ASP A 1 92 ? 17.378 -0.820 4.967 1.00 91.38 92 ASP A O 1
ATOM 711 N N . GLN A 1 93 ? 15.542 -1.773 5.850 1.00 91.88 93 GLN A N 1
ATOM 712 C CA . GLN A 1 93 ? 16.220 -2.673 6.784 1.00 91.88 93 GLN A CA 1
ATOM 713 C C . GLN A 1 93 ? 16.192 -4.116 6.248 1.00 91.88 93 GLN A C 1
ATOM 715 O O . GLN A 1 93 ? 15.327 -4.436 5.421 1.00 91.88 93 GLN A O 1
ATOM 720 N N . PRO A 1 94 ? 17.093 -5.004 6.714 1.00 89.81 94 PRO A N 1
ATOM 721 C CA . PRO A 1 94 ? 17.083 -6.418 6.346 1.00 89.81 94 PRO A CA 1
ATOM 722 C C . PRO A 1 94 ? 15.690 -7.057 6.467 1.00 89.81 94 PRO A C 1
ATOM 724 O O . PRO A 1 94 ? 14.974 -6.851 7.446 1.00 89.81 94 PRO A O 1
ATOM 727 N N . LEU A 1 95 ? 15.280 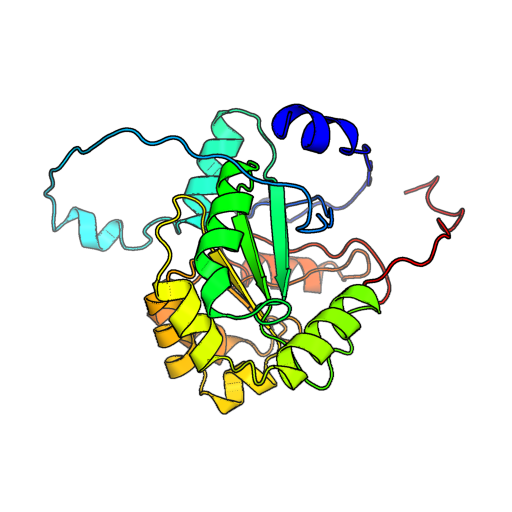-7.824 5.450 1.00 95.19 95 LEU A N 1
ATOM 728 C CA . LEU A 1 95 ? 13.913 -8.362 5.366 1.00 95.19 95 LEU A CA 1
ATOM 729 C C . LEU A 1 95 ? 13.573 -9.371 6.472 1.00 95.19 95 LEU A C 1
ATOM 731 O O . LEU A 1 95 ? 12.397 -9.562 6.764 1.00 95.19 95 LEU A O 1
ATOM 735 N N . ASP A 1 96 ? 14.567 -9.998 7.096 1.00 94.75 96 ASP A N 1
ATOM 736 C CA . ASP A 1 96 ? 14.378 -10.869 8.260 1.00 94.75 96 ASP A CA 1
ATOM 737 C C . ASP A 1 96 ? 13.929 -10.102 9.516 1.00 94.75 96 ASP A C 1
ATOM 739 O O . ASP A 1 96 ? 13.323 -10.699 10.402 1.00 94.75 96 ASP A O 1
ATOM 743 N N . GLN A 1 97 ? 14.142 -8.782 9.562 1.00 92.25 97 GLN A N 1
ATOM 744 C CA . GLN A 1 97 ? 13.648 -7.893 10.620 1.00 92.25 97 GLN A CA 1
ATOM 745 C C . GLN A 1 97 ? 12.255 -7.324 10.323 1.00 92.25 97 GLN A C 1
ATOM 747 O O . GLN A 1 97 ? 11.630 -6.741 11.209 1.00 92.25 97 GLN A O 1
ATOM 752 N N . LEU A 1 98 ? 11.733 -7.486 9.098 1.00 94.88 98 LEU A N 1
ATOM 753 C CA . LEU A 1 98 ? 10.435 -6.926 8.709 1.00 94.88 98 LEU A CA 1
ATOM 754 C C . LEU A 1 98 ? 9.294 -7.354 9.656 1.00 94.88 98 LEU A C 1
ATOM 756 O O . LEU A 1 98 ? 8.505 -6.482 10.020 1.00 94.88 98 LEU A O 1
ATOM 760 N N . PRO A 1 99 ? 9.198 -8.621 10.118 1.00 96.75 99 PRO A N 1
ATOM 761 C CA . PRO A 1 99 ? 8.159 -9.008 11.068 1.00 96.75 99 PRO A CA 1
ATOM 762 C C . PRO A 1 99 ? 8.192 -8.255 12.396 1.00 96.75 99 PRO A C 1
ATOM 764 O O . PRO A 1 99 ? 7.146 -7.834 12.888 1.00 96.75 99 PRO A O 1
ATOM 767 N N . GLU A 1 100 ? 9.385 -8.061 12.957 1.00 93.31 100 GLU A N 1
ATOM 768 C CA . GLU A 1 100 ? 9.575 -7.330 14.211 1.00 93.31 100 GLU A CA 1
ATOM 769 C C . GLU A 1 100 ? 9.248 -5.844 14.032 1.00 93.31 100 GLU A C 1
ATOM 771 O O . GLU A 1 100 ? 8.534 -5.268 14.849 1.00 93.31 100 GLU A O 1
ATOM 776 N N . ILE A 1 101 ? 9.681 -5.246 12.917 1.00 92.81 101 ILE A N 1
ATOM 777 C CA . ILE A 1 101 ? 9.372 -3.854 12.566 1.00 92.81 101 ILE A CA 1
ATOM 778 C C . ILE A 1 101 ? 7.859 -3.644 12.462 1.00 92.81 101 ILE A C 1
ATOM 780 O O . ILE A 1 101 ? 7.324 -2.696 13.034 1.00 92.81 101 ILE A O 1
ATOM 784 N N . LEU A 1 102 ? 7.156 -4.533 11.756 1.00 94.75 102 LEU A N 1
ATOM 785 C CA . LEU A 1 102 ? 5.705 -4.453 11.607 1.00 94.75 102 LEU A CA 1
ATOM 786 C C . LEU A 1 102 ? 4.979 -4.603 12.953 1.00 94.75 102 LEU A C 1
ATOM 788 O O . LEU A 1 102 ? 4.043 -3.850 13.224 1.00 94.75 102 LEU A O 1
ATOM 792 N N . GLY A 1 103 ? 5.444 -5.512 13.816 1.00 94.44 103 GLY A N 1
ATOM 793 C CA . GLY A 1 103 ? 4.936 -5.653 15.183 1.00 94.44 103 GLY A CA 1
ATOM 794 C C . GLY A 1 103 ? 5.146 -4.389 16.020 1.00 94.44 103 GLY A C 1
ATOM 795 O O . GLY A 1 103 ? 4.210 -3.905 16.651 1.00 94.44 103 GLY A O 1
ATOM 796 N N . ALA A 1 104 ? 6.333 -3.783 15.956 1.00 92.94 104 ALA A N 1
ATOM 797 C CA . ALA A 1 104 ? 6.636 -2.547 16.676 1.00 92.94 104 ALA A CA 1
ATOM 798 C C . ALA A 1 104 ? 5.762 -1.362 16.220 1.00 92.94 104 ALA A C 1
ATOM 800 O O . ALA A 1 104 ? 5.383 -0.520 17.036 1.00 92.94 104 ALA A O 1
ATOM 801 N N . LEU A 1 105 ? 5.407 -1.289 14.932 1.00 89.81 105 LEU A N 1
ATOM 802 C CA . LEU A 1 105 ? 4.480 -0.273 14.421 1.00 89.81 105 LEU A CA 1
ATOM 803 C C . LEU A 1 105 ? 3.049 -0.479 14.935 1.00 89.81 105 LEU A C 1
ATOM 805 O O . LEU A 1 105 ? 2.388 0.494 15.306 1.00 89.81 105 LEU A O 1
ATOM 809 N N . GLU A 1 106 ? 2.581 -1.727 14.994 1.00 94.38 106 GLU A N 1
ATOM 810 C CA . GLU A 1 106 ? 1.293 -2.066 15.606 1.00 94.38 106 GLU A CA 1
ATOM 811 C C . GLU A 1 106 ? 1.273 -1.715 17.102 1.00 94.38 106 GLU A C 1
ATOM 813 O O . GLU A 1 106 ? 0.357 -1.029 17.560 1.00 94.38 106 GLU A O 1
ATOM 818 N N . GLU A 1 107 ? 2.303 -2.103 17.859 1.00 93.06 107 GLU A N 1
ATOM 819 C CA . GLU A 1 107 ? 2.454 -1.755 19.281 1.00 93.06 107 GLU A CA 1
ATOM 820 C C . GLU A 1 107 ? 2.542 -0.236 19.502 1.00 93.06 107 GLU A C 1
ATOM 822 O O . GLU A 1 107 ? 2.039 0.296 20.498 1.00 93.06 107 GLU A O 1
ATOM 827 N N . GLY A 1 108 ? 3.131 0.479 18.539 1.00 88.31 108 GLY A N 1
ATOM 828 C CA . GLY A 1 108 ? 3.149 1.937 18.468 1.00 88.31 108 GLY A CA 1
ATOM 829 C C . GLY A 1 108 ? 1.765 2.563 18.261 1.00 88.31 108 GLY A C 1
ATOM 830 O O . GLY A 1 108 ? 1.591 3.754 18.507 1.00 88.31 108 GLY A O 1
ATOM 831 N N . GLY A 1 109 ? 0.752 1.787 17.882 1.00 91.00 109 GLY A N 1
ATOM 832 C CA . GLY A 1 109 ? -0.618 2.259 17.699 1.00 91.00 109 GLY A CA 1
ATOM 833 C C . GLY A 1 109 ? -0.974 2.603 16.257 1.00 91.00 109 GLY A C 1
ATOM 834 O O . GLY A 1 109 ? -1.899 3.386 16.048 1.00 91.00 109 GLY A O 1
ATOM 835 N N . ALA A 1 110 ? -0.268 2.045 15.267 1.00 92.38 110 ALA A N 1
ATOM 836 C CA . ALA A 1 110 ? -0.759 2.057 13.894 1.00 92.38 110 ALA A CA 1
ATOM 837 C C . ALA A 1 110 ? -2.142 1.382 13.821 1.00 92.38 110 ALA A C 1
ATOM 839 O O . ALA A 1 110 ? -2.393 0.374 14.475 1.00 92.38 110 ALA A O 1
ATOM 840 N N . ASP A 1 111 ? -3.050 1.936 13.023 1.00 96.44 111 ASP A N 1
ATOM 841 C CA . ASP A 1 111 ? -4.346 1.330 12.712 1.00 96.44 111 ASP A CA 1
ATOM 842 C C . ASP A 1 111 ? -4.323 0.555 11.398 1.00 96.44 111 ASP A C 1
ATOM 844 O O . ASP A 1 111 ? -5.103 -0.377 11.229 1.00 96.44 111 ASP A O 1
ATOM 848 N N . VAL A 1 112 ? -3.449 0.961 10.477 1.00 97.12 112 VAL A N 1
ATOM 849 C CA . VAL A 1 112 ? -3.150 0.309 9.199 1.00 97.12 112 VAL A CA 1
ATOM 850 C C . VAL A 1 112 ? -1.658 0.505 8.946 1.00 97.12 112 VAL A C 1
ATOM 852 O O . VAL A 1 112 ? -1.119 1.573 9.254 1.00 97.12 112 VAL A O 1
ATOM 855 N N . ILE A 1 113 ? -0.988 -0.493 8.378 1.00 97.94 113 ILE A N 1
ATOM 856 C CA . ILE A 1 113 ? 0.416 -0.360 7.977 1.00 97.94 113 ILE A CA 1
ATOM 857 C C . ILE A 1 113 ? 0.533 -0.550 6.468 1.00 97.94 113 ILE A C 1
ATOM 859 O O . ILE A 1 113 ? 0.109 -1.566 5.918 1.00 97.94 113 ILE A O 1
ATOM 863 N N . GLU A 1 114 ? 1.124 0.432 5.801 1.00 98.31 114 GLU A N 1
ATOM 864 C CA . GLU A 1 114 ? 1.457 0.399 4.385 1.00 98.31 114 GLU A CA 1
ATOM 865 C C . GLU A 1 114 ? 2.888 -0.122 4.202 1.00 98.31 114 GLU A C 1
ATOM 867 O O . GLU A 1 114 ? 3.857 0.444 4.713 1.00 98.31 114 GLU A O 1
ATOM 872 N N . VAL A 1 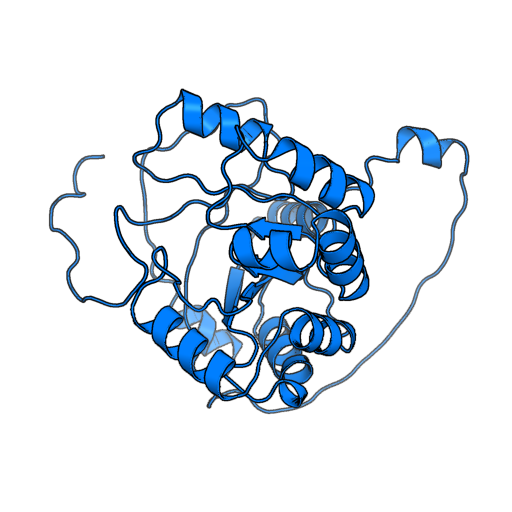115 ? 3.018 -1.218 3.460 1.00 98.31 115 VAL A N 1
ATOM 873 C CA . VAL A 1 115 ? 4.286 -1.879 3.160 1.00 98.31 115 VAL A CA 1
ATOM 874 C C . VAL A 1 115 ? 4.666 -1.570 1.717 1.00 98.31 115 VAL A C 1
ATOM 876 O O . VAL A 1 115 ? 4.125 -2.145 0.769 1.00 98.31 115 VAL A O 1
ATOM 879 N N . GLY A 1 116 ? 5.593 -0.630 1.555 1.00 97.62 116 GLY A N 1
ATOM 880 C CA . GLY A 1 116 ? 6.107 -0.195 0.266 1.00 97.62 116 GLY A CA 1
ATOM 881 C C . GLY A 1 116 ? 7.040 -1.227 -0.360 1.00 97.62 116 GLY A C 1
ATOM 882 O O . GLY A 1 116 ? 8.042 -1.617 0.239 1.00 97.62 116 GLY A O 1
ATOM 883 N N . ILE A 1 117 ? 6.734 -1.630 -1.589 1.00 97.94 117 ILE A N 1
ATOM 884 C CA . ILE A 1 117 ? 7.597 -2.433 -2.451 1.00 97.94 117 ILE A CA 1
ATOM 885 C C . ILE A 1 117 ? 8.499 -1.462 -3.229 1.00 97.94 117 ILE A C 1
ATOM 887 O O . ILE A 1 117 ? 7.977 -0.637 -3.984 1.00 97.94 117 ILE A O 1
ATOM 891 N N . PRO A 1 118 ? 9.833 -1.531 -3.065 1.00 95.75 118 PRO A N 1
ATOM 892 C CA . PRO A 1 118 ? 10.741 -0.578 -3.682 1.00 95.75 118 PRO A CA 1
ATOM 893 C C . PRO A 1 118 ? 10.716 -0.712 -5.208 1.00 95.75 118 PRO A C 1
ATOM 895 O O . PRO A 1 118 ? 10.570 -1.807 -5.760 1.00 95.75 118 PRO A O 1
ATOM 898 N N . PHE A 1 119 ? 10.868 0.419 -5.890 1.00 94.44 119 PHE A N 1
ATOM 899 C CA . PHE A 1 119 ? 10.849 0.508 -7.345 1.00 94.44 119 PHE A CA 1
ATOM 900 C C . PHE A 1 119 ? 12.082 1.263 -7.839 1.00 94.44 119 PHE A C 1
ATOM 902 O O . PHE A 1 119 ? 12.557 2.163 -7.151 1.00 94.44 119 PHE A O 1
ATOM 909 N N . SER A 1 120 ? 12.617 0.872 -9.000 1.00 88.12 120 SER A N 1
ATOM 910 C CA . SER A 1 120 ? 13.834 1.465 -9.574 1.00 88.12 120 SER A CA 1
ATOM 911 C C . SER A 1 120 ? 13.633 2.905 -10.035 1.00 88.12 120 SER A C 1
ATOM 913 O O . SER A 1 120 ? 14.567 3.696 -9.979 1.00 88.12 120 SER A O 1
ATOM 915 N N . ASP A 1 121 ? 12.410 3.249 -10.446 1.00 88.44 121 ASP A N 1
ATOM 916 C CA . ASP A 1 121 ? 12.074 4.547 -11.031 1.00 88.44 121 ASP A CA 1
ATOM 917 C C . ASP A 1 121 ? 10.880 5.201 -10.297 1.00 88.44 121 ASP A C 1
ATOM 919 O O . ASP A 1 121 ? 9.828 5.427 -10.902 1.00 88.44 121 ASP A O 1
ATOM 923 N N . PRO A 1 122 ? 10.979 5.479 -8.980 1.00 80.25 122 PRO A N 1
ATOM 924 C CA . PRO A 1 122 ? 9.857 5.933 -8.155 1.00 80.25 122 PRO A CA 1
ATOM 925 C C . PRO A 1 122 ? 9.571 7.432 -8.364 1.00 80.25 122 PRO A C 1
ATOM 927 O O . PRO A 1 122 ? 9.779 8.258 -7.476 1.00 80.25 122 PRO A O 1
ATOM 930 N N . PHE A 1 123 ? 9.109 7.800 -9.562 1.00 77.94 123 PHE A N 1
ATOM 931 C CA . PHE A 1 123 ? 8.929 9.192 -9.996 1.00 77.94 123 PHE A CA 1
ATOM 932 C C . PHE A 1 123 ? 7.865 9.969 -9.201 1.00 77.94 123 PHE A C 1
ATOM 934 O O . PHE A 1 123 ? 7.898 11.199 -9.183 1.00 77.94 123 PHE A O 1
ATOM 941 N N . GLY A 1 124 ? 6.912 9.268 -8.575 1.00 79.94 124 GLY A N 1
ATOM 942 C CA . GLY A 1 124 ? 5.870 9.867 -7.737 1.00 79.94 124 GLY A CA 1
ATOM 943 C C . GLY A 1 124 ? 6.310 10.117 -6.294 1.00 79.94 124 GLY A C 1
ATOM 944 O O . GLY A 1 124 ? 5.672 10.885 -5.577 1.00 79.94 124 GLY A O 1
ATOM 945 N N . GLU A 1 125 ? 7.421 9.512 -5.878 1.00 84.06 125 GLU A N 1
ATOM 946 C CA . GLU A 1 125 ? 7.964 9.642 -4.532 1.00 84.06 125 GLU A CA 1
ATOM 947 C C . GLU A 1 125 ? 8.962 10.793 -4.471 1.00 84.06 125 GLU A C 1
ATOM 949 O O . GLU A 1 125 ? 9.557 11.170 -5.477 1.00 84.06 125 GLU A O 1
ATOM 954 N N . GLY A 1 126 ? 9.204 11.352 -3.291 1.00 84.81 126 GLY A N 1
ATOM 955 C CA . GLY A 1 126 ? 10.286 12.319 -3.106 1.00 84.81 126 GLY A CA 1
ATOM 956 C C . GLY A 1 126 ? 11.451 11.747 -2.301 1.00 84.81 126 GLY A C 1
ATOM 957 O O . GLY A 1 126 ? 11.471 10.561 -1.956 1.00 84.81 126 GLY A O 1
ATOM 958 N N . PRO A 1 127 ? 12.464 12.583 -2.019 1.00 85.31 127 PRO A N 1
ATOM 959 C CA . PRO A 1 127 ? 13.832 12.143 -1.743 1.00 85.31 127 PRO A CA 1
ATOM 960 C C . PRO A 1 127 ? 13.980 11.121 -0.613 1.00 85.31 127 PRO A C 1
ATOM 962 O O . PRO A 1 127 ? 14.815 10.226 -0.708 1.00 85.31 127 PRO A O 1
ATOM 965 N N . THR A 1 128 ? 13.169 11.207 0.443 1.00 84.50 128 THR A N 1
ATOM 966 C CA . THR A 1 128 ? 13.239 10.264 1.568 1.00 84.50 128 THR A CA 1
ATOM 967 C C . THR A 1 128 ? 12.847 8.844 1.155 1.00 84.50 128 THR A C 1
ATOM 969 O O . THR A 1 128 ? 13.574 7.904 1.470 1.00 84.50 128 THR A O 1
ATOM 972 N N . ILE A 1 129 ? 11.733 8.688 0.431 1.00 87.31 129 ILE A N 1
ATOM 973 C CA . ILE A 1 129 ? 11.233 7.379 -0.018 1.00 87.31 129 ILE A CA 1
ATOM 974 C C . ILE A 1 129 ? 12.066 6.857 -1.195 1.00 87.31 129 ILE A C 1
ATOM 976 O O . ILE A 1 129 ? 12.320 5.656 -1.295 1.00 87.31 129 ILE A O 1
ATOM 980 N N . GLN A 1 130 ? 12.551 7.752 -2.061 1.00 89.00 130 GLN A N 1
ATOM 981 C CA . GLN A 1 130 ? 13.512 7.386 -3.102 1.00 89.00 130 GLN A CA 1
ATOM 982 C C . GLN A 1 130 ? 14.781 6.780 -2.479 1.00 89.00 130 GLN A C 1
ATOM 984 O O . GLN A 1 130 ? 15.227 5.715 -2.897 1.00 89.00 130 GLN A O 1
ATOM 989 N N . ALA A 1 131 ? 15.325 7.406 -1.427 1.00 88.69 131 ALA A N 1
ATOM 990 C CA . ALA A 1 131 ? 16.529 6.923 -0.755 1.00 88.69 131 ALA A CA 1
ATOM 991 C C . ALA A 1 131 ? 16.324 5.584 -0.026 1.00 88.69 131 ALA A C 1
ATOM 993 O O . ALA A 1 131 ? 17.205 4.728 -0.087 1.00 88.69 131 ALA A O 1
ATOM 994 N N . SER A 1 132 ? 15.191 5.375 0.658 1.00 90.19 132 SER A N 1
ATOM 995 C CA . SER A 1 132 ? 14.885 4.073 1.278 1.00 90.19 132 SER A CA 1
ATOM 996 C C . SER A 1 132 ? 14.642 2.982 0.235 1.00 90.19 132 SER A C 1
ATOM 998 O O . SER A 1 132 ? 15.089 1.853 0.420 1.00 90.19 132 SER A O 1
ATOM 1000 N N . SER A 1 133 ? 14.002 3.317 -0.891 1.00 92.38 133 SER A N 1
ATOM 1001 C CA . SER A 1 133 ? 13.807 2.381 -2.007 1.00 92.38 133 SER A CA 1
ATOM 1002 C C . SER A 1 133 ? 15.134 1.967 -2.629 1.00 92.38 133 SER A C 1
ATOM 1004 O O . SER A 1 133 ? 15.346 0.781 -2.867 1.00 92.38 133 SER A O 1
ATOM 1006 N N . GLN A 1 134 ? 16.055 2.915 -2.820 1.00 94.12 134 GLN A N 1
ATOM 1007 C CA . GLN A 1 134 ? 17.395 2.629 -3.325 1.00 94.12 134 GLN A CA 1
ATOM 1008 C C . GLN A 1 134 ? 18.150 1.658 -2.408 1.00 94.12 134 GLN A C 1
ATOM 1010 O O . GLN A 1 134 ? 18.632 0.633 -2.884 1.00 94.12 134 GLN A O 1
ATOM 1015 N N . ARG A 1 135 ? 18.189 1.921 -1.092 1.00 94.88 135 ARG A N 1
ATOM 1016 C CA . ARG A 1 135 ? 18.828 1.009 -0.124 1.00 94.88 135 ARG A CA 1
ATOM 1017 C C . ARG A 1 135 ? 18.185 -0.377 -0.135 1.00 94.88 135 ARG A C 1
ATOM 1019 O O . ARG A 1 135 ? 18.888 -1.383 -0.133 1.00 94.88 135 ARG A O 1
ATOM 1026 N N . ALA A 1 136 ? 16.858 -0.444 -0.224 1.00 94.88 136 ALA A N 1
ATOM 1027 C CA . ALA A 1 136 ? 16.149 -1.714 -0.316 1.00 94.88 136 ALA A CA 1
ATOM 1028 C C . ALA A 1 136 ? 16.525 -2.523 -1.567 1.00 94.88 136 ALA A C 1
ATOM 1030 O O . ALA A 1 136 ? 16.748 -3.733 -1.481 1.00 94.88 136 ALA A O 1
ATOM 1031 N N . LEU A 1 137 ? 16.637 -1.867 -2.725 1.00 96.38 137 LEU A N 1
ATOM 1032 C CA . LEU A 1 137 ? 17.076 -2.510 -3.965 1.00 96.38 137 LEU A CA 1
ATOM 1033 C C . LEU A 1 137 ? 18.540 -2.964 -3.889 1.00 96.38 137 LEU A C 1
ATOM 1035 O O . LEU A 1 137 ? 18.854 -4.061 -4.348 1.00 96.38 137 LEU A O 1
ATOM 1039 N N . GLU A 1 138 ? 19.421 -2.175 -3.269 1.00 95.25 138 GLU A N 1
ATOM 1040 C CA . GLU A 1 138 ? 20.825 -2.541 -3.022 1.00 95.25 138 GLU A CA 1
ATOM 1041 C C . GLU A 1 138 ? 20.955 -3.767 -2.104 1.00 95.25 138 GLU A C 1
ATOM 1043 O O . GLU A 1 138 ? 21.830 -4.607 -2.314 1.00 95.25 138 GLU A O 1
ATOM 1048 N N . HIS A 1 139 ? 20.036 -3.932 -1.148 1.00 93.44 139 HIS A N 1
ATOM 1049 C CA . HIS A 1 139 ? 19.916 -5.138 -0.323 1.00 93.44 139 HIS A CA 1
ATOM 1050 C C . HIS A 1 139 ? 19.272 -6.333 -1.052 1.00 93.44 139 HIS A C 1
ATOM 1052 O O . HIS A 1 139 ? 19.094 -7.398 -0.458 1.00 93.44 139 HIS A O 1
ATOM 1058 N N . GLY A 1 140 ? 18.913 -6.193 -2.333 1.00 95.38 140 GLY A N 1
ATOM 1059 C CA . GLY A 1 140 ? 18.314 -7.262 -3.132 1.00 95.38 140 GLY A CA 1
ATOM 1060 C C . GLY A 1 140 ? 16.838 -7.522 -2.823 1.00 95.38 140 GLY A C 1
ATOM 1061 O O . GLY A 1 140 ? 16.344 -8.627 -3.073 1.00 95.38 140 GLY A O 1
ATOM 1062 N N . ALA A 1 141 ? 16.119 -6.536 -2.277 1.00 96.00 141 ALA A N 1
ATOM 1063 C CA . ALA A 1 141 ? 14.689 -6.663 -2.036 1.00 96.00 141 ALA A CA 1
ATOM 1064 C C . ALA A 1 141 ? 13.936 -6.942 -3.348 1.00 96.00 141 ALA A C 1
ATOM 1066 O O . ALA A 1 141 ? 14.173 -6.328 -4.387 1.00 96.00 141 ALA A O 1
ATOM 1067 N N . SER A 1 142 ? 12.998 -7.884 -3.292 1.00 97.25 142 SER A N 1
ATOM 1068 C CA . SER A 1 142 ? 12.119 -8.228 -4.409 1.00 97.25 142 SER A CA 1
ATOM 1069 C C . SER A 1 142 ? 10.689 -8.402 -3.901 1.00 97.25 142 SER A C 1
ATOM 1071 O O . SER A 1 142 ? 10.514 -8.741 -2.726 1.00 97.25 142 SER A O 1
ATOM 1073 N N . PRO A 1 143 ? 9.660 -8.247 -4.758 1.00 97.12 143 PRO A N 1
ATOM 1074 C CA . PRO A 1 143 ? 8.270 -8.447 -4.348 1.00 97.12 143 PRO A CA 1
ATOM 1075 C C . PRO A 1 143 ? 8.052 -9.803 -3.670 1.00 97.12 143 PRO A C 1
ATOM 1077 O O . PRO A 1 143 ? 7.444 -9.876 -2.610 1.00 97.12 143 PRO A O 1
ATOM 1080 N N . ALA A 1 144 ? 8.629 -10.875 -4.223 1.00 97.44 144 ALA A N 1
ATOM 1081 C CA . ALA A 1 144 ? 8.520 -12.213 -3.652 1.00 97.44 144 ALA A CA 1
ATOM 1082 C C . ALA A 1 144 ? 9.175 -12.327 -2.265 1.00 97.44 144 ALA A C 1
ATOM 1084 O O . ALA A 1 144 ? 8.602 -12.943 -1.370 1.00 97.44 144 ALA A O 1
ATOM 1085 N N . ALA A 1 145 ? 10.358 -11.733 -2.070 1.00 98.19 145 ALA A N 1
ATOM 1086 C CA . ALA A 1 145 ? 11.045 -11.760 -0.779 1.00 98.19 145 ALA A CA 1
ATOM 1087 C C . ALA A 1 145 ? 10.299 -10.940 0.286 1.00 98.19 145 ALA A C 1
ATOM 1089 O O . ALA A 1 145 ? 10.176 -11.390 1.422 1.00 98.19 145 ALA A O 1
ATOM 1090 N N . ILE A 1 146 ? 9.760 -9.779 -0.096 1.00 98.56 146 ILE A N 1
ATOM 1091 C CA . ILE A 1 146 ? 8.975 -8.906 0.787 1.00 98.56 146 ILE A CA 1
ATOM 1092 C C . ILE A 1 146 ? 7.682 -9.598 1.213 1.00 98.56 146 ILE A C 1
ATOM 1094 O O . ILE A 1 146 ? 7.425 -9.719 2.406 1.00 98.56 146 ILE A O 1
ATOM 1098 N N . LEU A 1 147 ? 6.902 -10.109 0.256 1.00 98.50 147 LEU A N 1
ATOM 1099 C CA . LEU A 1 147 ? 5.643 -10.803 0.539 1.00 98.50 147 LEU A CA 1
ATOM 1100 C C . LEU A 1 147 ? 5.878 -12.060 1.390 1.00 98.50 147 LEU A C 1
ATOM 1102 O O . LEU A 1 147 ? 5.134 -12.328 2.332 1.00 98.50 147 LEU A O 1
ATOM 1106 N N . LYS A 1 148 ? 6.976 -12.786 1.146 1.00 98.25 148 LYS A N 1
ATOM 1107 C CA . LYS A 1 148 ? 7.387 -13.895 2.013 1.00 98.25 148 LYS A CA 1
ATOM 1108 C C . LYS A 1 148 ? 7.680 -13.430 3.443 1.00 98.25 148 LYS A C 1
ATOM 1110 O O . LYS A 1 148 ? 7.210 -14.075 4.372 1.00 98.25 148 LYS A O 1
ATOM 1115 N N . ALA A 1 149 ? 8.428 -12.346 3.635 1.00 98.06 149 ALA A N 1
ATOM 1116 C CA . ALA A 1 149 ? 8.712 -11.817 4.970 1.00 98.06 149 ALA A CA 1
ATOM 1117 C C . ALA A 1 149 ? 7.433 -11.318 5.673 1.00 98.06 149 ALA A C 1
ATOM 1119 O O . ALA A 1 149 ? 7.220 -11.614 6.844 1.00 98.06 149 ALA A O 1
ATOM 1120 N N . MET A 1 150 ? 6.525 -10.656 4.948 1.00 98.38 150 MET A N 1
ATOM 1121 C CA . MET A 1 150 ? 5.211 -10.248 5.467 1.00 98.38 150 MET A CA 1
ATOM 1122 C C . MET A 1 150 ? 4.370 -11.438 5.955 1.00 98.38 150 MET A C 1
ATOM 1124 O O . MET A 1 150 ? 3.769 -11.355 7.024 1.00 98.38 150 MET A O 1
ATOM 1128 N N . SER A 1 151 ? 4.391 -12.571 5.237 1.00 97.75 151 SER A N 1
ATOM 1129 C CA . SER A 1 151 ? 3.644 -13.786 5.619 1.00 97.75 151 SER A CA 1
ATOM 1130 C C . SER A 1 151 ? 4.062 -14.380 6.974 1.00 97.75 151 SER A C 1
ATOM 1132 O O . SER A 1 151 ? 3.350 -15.204 7.543 1.00 97.75 151 SER A O 1
ATOM 1134 N N . GLN A 1 152 ? 5.218 -13.966 7.505 1.00 97.00 152 GLN A N 1
ATOM 1135 C CA . GLN A 1 152 ? 5.735 -14.398 8.805 1.00 97.00 152 GLN A CA 1
ATOM 1136 C C . GLN A 1 152 ? 5.204 -13.543 9.966 1.00 97.00 152 GLN A C 1
ATOM 1138 O O . GLN A 1 152 ? 5.603 -13.755 11.110 1.00 97.00 152 GLN A O 1
ATOM 1143 N N . THR A 1 153 ? 4.330 -12.570 9.690 1.00 94.38 153 THR A N 1
ATOM 1144 C CA . THR A 1 153 ? 3.742 -11.691 10.704 1.00 94.38 153 THR A CA 1
ATOM 1145 C C . THR A 1 153 ? 2.390 -12.181 11.202 1.00 94.38 153 THR A C 1
ATOM 1147 O O . THR A 1 153 ? 1.650 -12.883 10.513 1.00 94.38 153 THR A O 1
ATOM 1150 N N . HIS A 1 154 ? 2.052 -11.785 12.428 1.00 93.38 154 HIS A N 1
ATOM 1151 C CA . HIS A 1 154 ? 0.776 -12.091 13.070 1.00 93.38 154 HIS A CA 1
ATOM 1152 C C . HIS A 1 154 ? 0.180 -10.825 13.686 1.00 93.38 154 HIS A C 1
ATOM 1154 O O . HIS A 1 154 ? 0.062 -10.710 14.904 1.00 93.38 154 HIS A O 1
ATOM 1160 N N . LEU A 1 155 ? -0.163 -9.868 12.826 1.00 94.88 155 LEU A N 1
ATOM 1161 C CA . LEU A 1 155 ? -0.724 -8.579 13.229 1.00 94.88 155 LEU A CA 1
ATOM 1162 C C . LEU A 1 155 ? -2.251 -8.643 13.317 1.00 94.88 155 LEU A C 1
ATOM 1164 O O . LEU A 1 155 ? -2.902 -9.445 12.645 1.00 94.88 155 LEU A O 1
ATOM 1168 N N . GLN A 1 156 ? -2.825 -7.780 14.145 1.00 95.75 156 GLN A N 1
ATOM 1169 C CA . GLN A 1 156 ? -4.263 -7.513 14.217 1.00 95.75 156 GLN A CA 1
ATOM 1170 C C . GLN A 1 156 ? -4.678 -6.347 13.311 1.00 95.75 156 GLN A C 1
ATOM 1172 O O . GLN A 1 156 ? -5.846 -6.244 12.924 1.00 95.75 156 GLN A O 1
ATOM 1177 N N . VAL A 1 157 ? -3.748 -5.446 12.997 1.00 96.25 157 VAL A N 1
ATOM 1178 C CA . VAL A 1 157 ? -3.969 -4.323 12.084 1.00 96.25 157 VAL A CA 1
ATOM 1179 C C . VAL A 1 157 ? -3.827 -4.774 10.626 1.00 96.25 157 VAL A C 1
ATOM 1181 O O . VAL A 1 157 ? -2.940 -5.568 10.308 1.00 96.25 157 VAL A O 1
ATOM 1184 N N . PRO A 1 158 ? -4.689 -4.292 9.714 1.00 97.81 158 PRO A N 1
ATOM 1185 C CA . PRO A 1 158 ? -4.587 -4.620 8.298 1.00 97.81 158 PRO A CA 1
ATOM 1186 C C . PRO A 1 158 ? -3.285 -4.085 7.686 1.00 97.81 158 PRO A C 1
ATOM 1188 O O . PRO A 1 158 ? -2.885 -2.941 7.922 1.00 97.81 158 PRO A O 1
ATOM 1191 N N . LEU A 1 159 ? -2.664 -4.913 6.844 1.00 98.38 159 LEU A N 1
ATOM 1192 C CA . LEU A 1 159 ? -1.521 -4.542 6.012 1.00 98.38 159 LEU A CA 1
ATOM 1193 C C . LEU A 1 159 ? -1.981 -4.131 4.613 1.00 98.38 159 LEU A C 1
ATOM 1195 O O . LEU A 1 159 ? -2.816 -4.804 4.011 1.00 98.38 159 LEU A O 1
ATOM 1199 N N . VAL A 1 160 ? -1.384 -3.087 4.050 1.00 98.56 160 VAL A N 1
ATOM 1200 C CA . VAL A 1 160 ? -1.622 -2.648 2.670 1.00 98.56 160 VAL A CA 1
ATOM 1201 C C . VAL A 1 160 ? -0.312 -2.677 1.904 1.00 98.56 160 VAL A C 1
ATOM 1203 O O . VAL A 1 160 ? 0.636 -2.003 2.285 1.00 98.56 160 VAL A O 1
ATOM 1206 N N . THR A 1 161 ? -0.222 -3.440 0.818 1.00 98.50 161 THR A N 1
ATOM 1207 C CA . THR A 1 161 ? 0.964 -3.376 -0.052 1.00 98.50 161 THR A CA 1
ATOM 1208 C C . THR A 1 161 ? 0.884 -2.142 -0.939 1.00 98.50 161 THR A C 1
ATOM 1210 O O . THR A 1 161 ? -0.150 -1.921 -1.567 1.00 98.50 161 THR A O 1
ATOM 1213 N N . MET A 1 162 ? 1.966 -1.382 -1.063 1.00 97.94 162 MET A N 1
ATOM 1214 C CA . MET A 1 162 ? 2.034 -0.222 -1.955 1.00 97.94 162 MET A CA 1
ATOM 1215 C C . MET A 1 162 ? 3.173 -0.388 -2.960 1.00 97.94 162 MET A C 1
ATOM 1217 O O . MET A 1 162 ? 4.283 -0.745 -2.578 1.00 97.94 162 MET A O 1
ATOM 1221 N N . GLY A 1 163 ? 2.923 -0.144 -4.246 1.00 95.56 163 GLY A N 1
ATOM 1222 C CA . GLY A 1 163 ? 3.946 -0.277 -5.283 1.00 95.56 163 GLY A CA 1
ATOM 1223 C C . GLY A 1 163 ? 3.512 0.263 -6.643 1.00 95.56 163 GLY A C 1
ATOM 1224 O O . GLY A 1 163 ? 2.467 0.889 -6.768 1.00 95.56 163 GLY A O 1
ATOM 1225 N N . TYR A 1 164 ? 4.324 0.004 -7.666 1.00 96.56 164 TYR A N 1
ATOM 1226 C CA . TYR A 1 164 ? 4.105 0.476 -9.038 1.00 96.56 164 TYR A CA 1
ATOM 1227 C C . TYR A 1 164 ? 3.590 -0.644 -9.949 1.00 96.56 164 TYR A C 1
ATOM 1229 O O . TYR A 1 164 ? 3.951 -1.816 -9.787 1.00 96.56 164 TYR A O 1
ATOM 1237 N N . TYR A 1 165 ? 2.787 -0.286 -10.949 1.00 96.62 165 TYR A N 1
ATOM 1238 C CA . TYR A 1 165 ? 2.082 -1.213 -11.826 1.00 96.62 165 TYR A CA 1
ATOM 1239 C C . TYR A 1 165 ? 3.042 -2.102 -12.603 1.00 96.62 165 TYR A C 1
ATOM 1241 O O . TYR A 1 165 ? 2.807 -3.301 -12.709 1.00 96.62 165 TYR A O 1
ATOM 1249 N N . ASN A 1 166 ? 4.175 -1.569 -13.071 1.00 96.06 166 ASN A N 1
ATOM 1250 C CA . ASN A 1 166 ? 5.191 -2.375 -13.753 1.00 96.06 166 ASN A CA 1
ATOM 1251 C C . ASN A 1 166 ? 5.694 -3.545 -12.882 1.00 96.06 166 ASN A C 1
ATOM 1253 O O . ASN A 1 166 ? 5.896 -4.650 -13.389 1.00 96.06 166 ASN A O 1
ATOM 1257 N N . THR A 1 167 ? 5.857 -3.335 -11.573 1.00 94.69 167 THR A N 1
ATOM 1258 C CA . THR A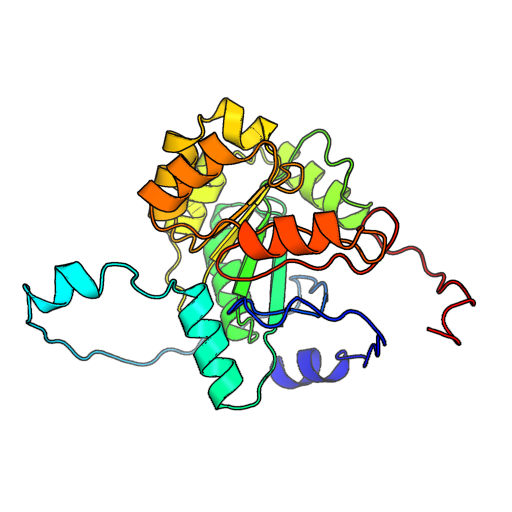 1 167 ? 6.269 -4.388 -10.633 1.00 94.69 167 THR A CA 1
ATOM 1259 C C . THR A 1 167 ? 5.204 -5.477 -10.525 1.00 94.69 167 THR A C 1
ATOM 1261 O O . THR A 1 167 ? 5.522 -6.662 -10.632 1.00 94.69 167 THR A O 1
ATOM 1264 N N . VAL A 1 168 ? 3.937 -5.081 -10.382 1.00 96.88 168 VAL A N 1
ATOM 1265 C CA . VAL A 1 168 ? 2.789 -6.001 -10.323 1.00 96.88 168 VAL A CA 1
ATOM 1266 C C . VAL A 1 168 ? 2.640 -6.765 -11.645 1.00 96.88 168 VAL A C 1
ATOM 1268 O O . VAL A 1 168 ? 2.497 -7.987 -11.655 1.00 96.88 168 VAL A O 1
ATOM 1271 N N . LEU A 1 169 ? 2.753 -6.067 -12.776 1.00 96.88 169 LEU A N 1
ATOM 1272 C CA . LEU A 1 169 ? 2.632 -6.621 -14.121 1.00 96.88 169 LEU A CA 1
ATOM 1273 C C . LEU A 1 169 ? 3.716 -7.662 -14.416 1.00 96.88 169 LEU A C 1
ATOM 1275 O O . LEU A 1 169 ? 3.411 -8.701 -14.996 1.00 96.88 169 LEU A O 1
ATOM 1279 N N . ARG A 1 170 ? 4.965 -7.427 -13.989 1.00 96.75 170 ARG A N 1
ATOM 1280 C CA . ARG A 1 170 ? 6.061 -8.395 -14.169 1.00 96.75 170 ARG A CA 1
ATOM 1281 C C . ARG A 1 170 ? 5.883 -9.679 -13.368 1.00 96.75 170 ARG A C 1
ATOM 1283 O O . ARG A 1 170 ? 6.316 -10.730 -13.831 1.00 96.75 170 ARG A O 1
ATOM 1290 N N . VAL A 1 171 ? 5.280 -9.602 -12.183 1.00 96.75 171 VAL A N 1
ATOM 1291 C CA . VAL A 1 171 ? 4.897 -10.796 -11.408 1.00 96.75 171 VAL A CA 1
ATOM 1292 C C . VAL A 1 171 ? 3.678 -11.482 -12.043 1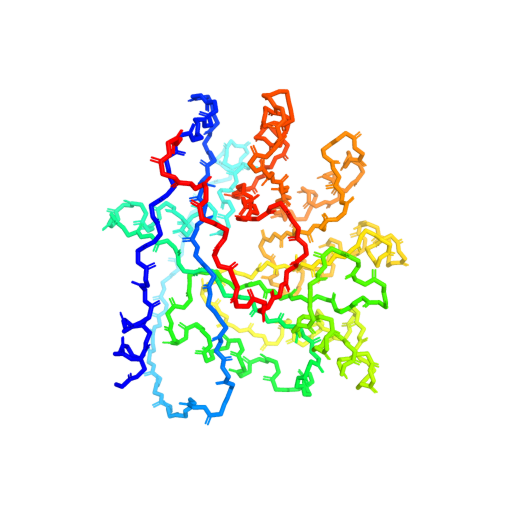.00 96.75 171 VAL A C 1
ATOM 1294 O O . VAL A 1 171 ? 3.543 -12.702 -11.972 1.00 96.75 171 VAL A O 1
ATOM 1297 N N . GLY A 1 172 ? 2.825 -10.699 -12.705 1.00 98.06 172 GLY A N 1
ATOM 1298 C CA . GLY A 1 172 ? 1.528 -11.095 -13.238 1.00 98.06 172 GLY A CA 1
ATOM 1299 C C . GLY A 1 172 ? 0.425 -10.740 -12.244 1.00 98.06 172 GLY A C 1
ATOM 1300 O O . GLY A 1 172 ? 0.503 -11.123 -11.081 1.00 98.06 172 GLY A O 1
ATOM 1301 N N . LEU A 1 173 ? -0.615 -10.029 -12.698 1.00 98.12 173 LEU A N 1
ATOM 1302 C CA . LEU A 1 173 ? -1.626 -9.417 -11.817 1.00 98.12 173 LEU A CA 1
ATOM 1303 C C . LEU A 1 173 ? -2.286 -10.428 -10.865 1.00 98.12 173 LEU A C 1
ATOM 1305 O O . LEU A 1 173 ? -2.289 -10.222 -9.655 1.00 98.12 173 LEU A O 1
ATOM 1309 N N . GLY A 1 174 ? -2.779 -11.550 -11.402 1.00 98.12 174 GLY A N 1
ATOM 1310 C CA . GLY A 1 174 ? -3.407 -12.607 -10.600 1.00 98.12 174 GLY A CA 1
ATOM 1311 C C . GLY A 1 174 ? -2.440 -13.265 -9.618 1.00 98.12 174 GLY A C 1
ATOM 1312 O O . GLY A 1 174 ? -2.792 -13.488 -8.463 1.00 98.12 174 GLY A O 1
ATOM 1313 N N . ARG A 1 175 ? -1.196 -13.512 -10.048 1.00 98.31 175 ARG A N 1
ATOM 1314 C CA . ARG A 1 175 ? -0.173 -14.120 -9.191 1.00 98.31 175 ARG A CA 1
ATOM 1315 C C . ARG A 1 175 ? 0.261 -13.175 -8.076 1.00 98.31 175 ARG A C 1
ATOM 1317 O O . ARG A 1 175 ? 0.451 -13.612 -6.948 1.00 98.31 175 ARG A O 1
ATOM 1324 N N . PHE A 1 176 ? 0.410 -11.889 -8.376 1.00 98.62 176 PHE A N 1
ATOM 1325 C CA . PHE A 1 176 ? 0.725 -10.885 -7.372 1.00 98.62 176 PHE A CA 1
ATOM 1326 C C . PHE A 1 176 ? -0.408 -10.754 -6.350 1.00 98.62 176 PHE A C 1
ATOM 1328 O O . PHE A 1 176 ? -0.128 -10.745 -5.157 1.00 98.62 176 PHE A O 1
ATOM 1335 N N . ALA A 1 177 ? -1.668 -10.703 -6.799 1.00 98.50 177 ALA A N 1
ATOM 1336 C CA . ALA A 1 177 ? -2.824 -10.649 -5.907 1.00 98.50 177 ALA A CA 1
ATOM 1337 C C . ALA A 1 177 ? -2.882 -11.870 -4.970 1.00 98.50 177 ALA A C 1
ATOM 1339 O O . ALA A 1 177 ? -3.065 -11.712 -3.768 1.00 98.50 177 ALA A O 1
ATOM 1340 N N . GLU A 1 178 ? -2.657 -13.077 -5.496 1.00 98.50 178 GLU A N 1
ATOM 1341 C CA . GLU A 1 178 ? -2.582 -14.307 -4.695 1.00 98.50 178 GLU A CA 1
ATOM 1342 C C . GLU A 1 178 ? -1.457 -14.218 -3.652 1.00 98.50 178 GLU A C 1
ATOM 1344 O O . GLU A 1 178 ? -1.699 -14.382 -2.459 1.00 98.50 178 GLU A O 1
ATOM 1349 N N . MET A 1 179 ? -0.240 -13.862 -4.076 1.00 98.50 179 MET A N 1
ATOM 1350 C CA . MET A 1 179 ? 0.906 -13.730 -3.171 1.00 98.50 179 MET A CA 1
ATOM 1351 C C . MET A 1 179 ? 0.696 -12.647 -2.103 1.00 98.50 179 MET A C 1
ATOM 1353 O O . MET A 1 179 ? 1.136 -12.814 -0.969 1.00 98.50 179 MET A O 1
ATOM 1357 N N . ALA A 1 180 ? 0.050 -11.530 -2.448 1.00 98.44 180 ALA A N 1
ATOM 1358 C CA . ALA A 1 180 ? -0.252 -10.453 -1.511 1.00 98.44 180 ALA A CA 1
ATOM 1359 C C . ALA A 1 180 ? -1.295 -10.881 -0.470 1.00 98.44 180 ALA A C 1
ATOM 1361 O O . ALA A 1 180 ? -1.119 -10.595 0.715 1.00 98.44 180 ALA A O 1
ATOM 1362 N N . HIS A 1 181 ? -2.330 -11.612 -0.889 1.00 97.75 181 HIS A N 1
ATOM 1363 C CA . HIS A 1 181 ? -3.310 -12.202 0.019 1.00 97.75 181 HIS A CA 1
ATOM 1364 C C . HIS A 1 181 ? -2.664 -13.219 0.971 1.00 97.75 181 HIS A C 1
ATOM 1366 O O . HIS A 1 181 ? -2.815 -13.107 2.187 1.00 97.75 181 HIS A O 1
ATOM 1372 N N . GLU A 1 182 ? -1.879 -14.165 0.443 1.00 97.94 182 GLU A N 1
ATOM 1373 C CA . GLU A 1 182 ? -1.151 -15.164 1.243 1.00 97.94 182 GLU A CA 1
ATOM 1374 C C . GLU A 1 182 ? -0.174 -14.523 2.240 1.00 97.94 182 GLU A C 1
ATOM 1376 O O . GLU A 1 182 ? 0.047 -15.046 3.332 1.00 97.94 182 GLU A O 1
ATOM 1381 N N . ALA A 1 183 ? 0.386 -13.364 1.888 1.00 98.06 183 ALA A N 1
ATOM 1382 C CA . ALA A 1 183 ? 1.255 -12.572 2.751 1.00 98.06 183 ALA A CA 1
ATOM 1383 C C . ALA A 1 183 ? 0.518 -11.796 3.857 1.00 98.06 183 ALA A C 1
ATOM 1385 O O . ALA A 1 183 ? 1.168 -11.111 4.647 1.00 98.06 183 ALA A O 1
ATOM 1386 N N . GLY A 1 184 ? -0.814 -11.878 3.918 1.00 96.75 184 GLY A N 1
ATOM 1387 C CA . GLY A 1 184 ? -1.638 -11.192 4.913 1.00 96.75 184 GLY A CA 1
ATOM 1388 C C . GLY A 1 184 ? -2.018 -9.758 4.537 1.00 96.75 184 GLY A C 1
ATOM 1389 O O . GLY A 1 184 ? -2.504 -9.009 5.388 1.00 96.75 184 GLY A O 1
ATOM 1390 N N . SER A 1 185 ? -1.816 -9.345 3.282 1.00 98.12 185 SER A N 1
ATOM 1391 C CA . SER A 1 185 ? -2.302 -8.044 2.832 1.00 98.12 185 SER A CA 1
ATOM 1392 C C . SER A 1 185 ? -3.831 -8.024 2.778 1.00 98.12 185 SER A C 1
ATOM 1394 O O . SER A 1 185 ? -4.477 -8.978 2.358 1.00 98.12 185 SER A O 1
ATOM 1396 N N . SER A 1 186 ? -4.413 -6.916 3.223 1.00 98.06 186 SER A N 1
ATOM 1397 C CA . SER A 1 186 ? -5.850 -6.629 3.180 1.00 98.06 186 SER A CA 1
ATOM 1398 C C . SER A 1 186 ? -6.241 -5.760 1.982 1.00 98.06 186 SER A C 1
ATOM 1400 O O . SER A 1 186 ? -7.424 -5.602 1.691 1.00 98.06 186 SER A O 1
ATOM 1402 N N . GLY A 1 187 ? -5.262 -5.179 1.290 1.00 97.81 187 GLY A N 1
ATOM 1403 C CA . GLY A 1 187 ? -5.487 -4.328 0.134 1.00 97.81 187 GLY A CA 1
ATOM 1404 C C . GLY A 1 187 ? -4.187 -3.850 -0.488 1.00 97.81 187 GLY A C 1
ATOM 1405 O O . GLY A 1 187 ? -3.110 -3.964 0.095 1.00 97.81 187 GLY A O 1
ATOM 1406 N N . THR A 1 188 ? -4.288 -3.288 -1.681 1.00 98.38 188 THR A N 1
ATOM 1407 C CA . THR A 1 188 ? -3.130 -2.844 -2.445 1.00 98.38 188 THR A CA 1
ATOM 1408 C C . THR A 1 188 ? -3.356 -1.456 -3.015 1.00 98.38 188 THR A C 1
ATOM 1410 O O . THR A 1 188 ? -4.411 -1.149 -3.577 1.00 98.38 188 THR A O 1
ATOM 1413 N N . ILE A 1 189 ? -2.311 -0.643 -2.914 1.00 97.94 189 ILE A N 1
ATOM 1414 C CA . ILE A 1 189 ? -2.157 0.614 -3.631 1.00 97.94 189 ILE A CA 1
ATOM 1415 C C . ILE A 1 189 ? -1.191 0.360 -4.788 1.00 97.94 189 ILE A C 1
ATOM 1417 O O . ILE A 1 189 ? -0.021 0.039 -4.572 1.00 97.94 189 ILE A O 1
ATOM 1421 N N . VAL A 1 190 ? -1.677 0.512 -6.017 1.00 97.00 190 VAL A N 1
ATOM 1422 C CA . VAL A 1 190 ? -0.818 0.570 -7.203 1.00 97.00 190 VAL A CA 1
ATOM 1423 C C . VAL A 1 190 ? -0.727 2.036 -7.620 1.00 97.00 190 VAL A C 1
ATOM 1425 O O . VAL A 1 190 ? -1.653 2.563 -8.230 1.00 97.00 190 VAL A O 1
ATOM 1428 N N . SER A 1 191 ? 0.346 2.712 -7.206 1.00 93.19 191 SER A N 1
ATOM 1429 C CA . SER A 1 191 ? 0.436 4.178 -7.131 1.00 93.19 191 SER A CA 1
ATOM 1430 C C . SER A 1 191 ? 0.219 4.898 -8.465 1.00 93.19 191 SER A C 1
ATOM 1432 O O . SER A 1 191 ? -0.302 6.010 -8.492 1.00 93.19 191 SER A O 1
ATOM 1434 N N . ASP A 1 192 ? 0.619 4.270 -9.566 1.00 94.06 192 ASP A N 1
ATOM 1435 C CA . ASP A 1 192 ? 0.541 4.774 -10.938 1.00 94.06 192 ASP A CA 1
ATOM 1436 C C . ASP A 1 192 ? -0.650 4.204 -11.734 1.00 94.06 192 ASP A C 1
ATOM 1438 O O . ASP A 1 192 ? -0.799 4.526 -12.911 1.00 94.06 192 ASP A O 1
ATOM 1442 N N . LEU A 1 193 ? -1.522 3.398 -11.113 1.00 95.31 193 LEU A N 1
ATOM 1443 C CA . LEU A 1 193 ? -2.699 2.821 -11.764 1.00 95.31 193 LEU A CA 1
ATOM 1444 C C . LEU A 1 193 ? -3.956 3.653 -11.483 1.00 95.31 193 LEU A C 1
ATOM 1446 O O . LEU A 1 193 ? -4.391 3.801 -10.341 1.00 95.31 193 LEU A O 1
ATOM 1450 N N . VAL A 1 194 ? -4.590 4.156 -12.541 1.00 94.69 194 VAL A N 1
ATOM 1451 C CA . VAL A 1 194 ? -5.843 4.922 -12.453 1.00 94.69 194 VAL A CA 1
ATOM 1452 C C . VAL A 1 194 ? -7.075 4.032 -12.663 1.00 94.69 194 VAL A C 1
ATOM 1454 O O . VAL A 1 194 ? -6.981 3.028 -13.368 1.00 94.69 194 VAL A O 1
ATOM 1457 N N . PRO A 1 195 ? -8.263 4.413 -12.144 1.00 93.12 195 PRO A N 1
ATOM 1458 C CA . PRO A 1 195 ? -9.486 3.623 -12.311 1.00 93.12 195 PRO A CA 1
ATOM 1459 C C . PRO A 1 195 ? -9.831 3.243 -13.759 1.00 93.12 195 PRO A C 1
ATOM 1461 O O . PRO A 1 195 ? -10.376 2.168 -13.975 1.00 93.12 195 PRO A O 1
ATOM 1464 N N . ASP A 1 196 ? -9.519 4.102 -14.738 1.00 94.62 196 ASP A N 1
ATOM 1465 C CA . ASP A 1 196 ? -9.817 3.870 -16.160 1.00 94.62 196 ASP A CA 1
ATOM 1466 C C . ASP A 1 196 ? -9.041 2.680 -16.761 1.00 94.62 196 ASP A C 1
ATOM 1468 O O . ASP A 1 196 ? -9.471 2.111 -17.758 1.00 94.62 196 ASP A O 1
ATOM 1472 N N . GLU A 1 197 ? -7.906 2.309 -16.165 1.00 95.94 197 GLU A N 1
ATOM 1473 C CA . GLU A 1 197 ? -6.986 1.280 -16.674 1.00 95.94 197 GLU A CA 1
ATOM 1474 C C . GLU A 1 197 ? -6.930 0.048 -15.757 1.00 95.94 197 GLU A C 1
ATOM 1476 O O . GLU A 1 197 ? -6.179 -0.897 -15.996 1.00 95.94 197 GLU A O 1
ATOM 1481 N N . ALA A 1 198 ? -7.727 0.045 -14.687 1.00 96.62 198 ALA A N 1
ATOM 1482 C CA . ALA A 1 198 ? -7.551 -0.877 -13.577 1.00 96.62 198 ALA A CA 1
ATOM 1483 C C . ALA A 1 198 ? -8.415 -2.138 -13.637 1.00 96.62 198 ALA A C 1
ATOM 1485 O O . ALA A 1 198 ? -8.329 -2.941 -12.714 1.00 96.62 198 ALA A O 1
ATOM 1486 N N . ASP A 1 199 ? -9.246 -2.342 -14.661 1.00 97.06 199 ASP A N 1
ATOM 1487 C CA . ASP A 1 199 ? -10.212 -3.453 -14.682 1.00 97.06 199 ASP A CA 1
ATOM 1488 C C . ASP A 1 199 ? -9.551 -4.821 -14.458 1.00 97.06 199 ASP A C 1
ATOM 1490 O O . ASP A 1 199 ? -9.989 -5.579 -13.594 1.00 97.06 199 ASP A O 1
ATOM 1494 N N . ALA A 1 200 ? -8.434 -5.093 -15.140 1.00 97.56 200 ALA A N 1
ATOM 1495 C CA . ALA A 1 200 ? -7.699 -6.349 -14.980 1.00 97.56 200 ALA A CA 1
ATOM 1496 C C . ALA A 1 200 ? -7.104 -6.520 -13.570 1.00 97.56 200 ALA A C 1
ATOM 1498 O O . ALA A 1 200 ? -7.071 -7.627 -13.032 1.00 97.56 200 ALA A O 1
ATOM 1499 N N . TRP A 1 201 ? -6.640 -5.429 -12.952 1.00 98.00 201 TRP A N 1
ATOM 1500 C CA . TRP A 1 201 ? -6.150 -5.459 -11.574 1.00 98.00 201 TRP A CA 1
ATOM 1501 C C . TRP A 1 201 ? -7.297 -5.656 -10.580 1.00 98.00 201 TRP A C 1
ATOM 1503 O O . TRP A 1 201 ? -7.190 -6.493 -9.692 1.00 98.00 201 TRP A O 1
ATOM 1513 N N . ARG A 1 202 ? -8.409 -4.936 -10.757 1.00 97.19 202 ARG A N 1
ATOM 1514 C CA . ARG A 1 202 ? -9.590 -5.008 -9.888 1.00 97.19 202 ARG A CA 1
ATOM 1515 C C . ARG A 1 202 ? -10.216 -6.396 -9.905 1.00 97.19 202 ARG A C 1
ATOM 1517 O O . ARG A 1 202 ? -10.634 -6.877 -8.859 1.00 97.19 202 ARG A O 1
ATOM 1524 N N . GLU A 1 203 ? -10.268 -7.046 -11.066 1.00 97.00 203 GLU A N 1
ATOM 1525 C CA . GLU A 1 203 ? -10.708 -8.439 -11.175 1.00 97.00 203 GLU A CA 1
ATOM 1526 C C . GLU A 1 203 ? -9.767 -9.376 -10.404 1.00 97.00 203 GLU A C 1
ATOM 1528 O O . GLU A 1 203 ? -10.222 -10.165 -9.573 1.00 97.00 203 GLU A O 1
ATOM 1533 N N . ALA A 1 204 ? -8.452 -9.243 -10.613 1.00 97.69 204 ALA A N 1
ATOM 1534 C CA . ALA A 1 204 ? -7.447 -10.054 -9.932 1.00 97.69 204 ALA A CA 1
ATOM 1535 C C . ALA A 1 204 ? -7.463 -9.867 -8.403 1.00 97.69 204 ALA A C 1
ATOM 1537 O O . ALA A 1 204 ? -7.428 -10.851 -7.664 1.00 97.69 204 ALA A O 1
ATOM 1538 N N . SER A 1 205 ? -7.537 -8.624 -7.923 1.00 96.44 205 SER A N 1
ATOM 1539 C CA . SER A 1 205 ? -7.537 -8.301 -6.495 1.00 96.44 205 SER A CA 1
ATOM 1540 C C . SER A 1 205 ? -8.837 -8.746 -5.823 1.00 96.44 205 SER A C 1
ATOM 1542 O O . SER A 1 205 ? -8.794 -9.367 -4.762 1.00 96.44 205 SER A O 1
ATOM 1544 N N . ALA A 1 206 ? -9.992 -8.499 -6.455 1.00 94.38 206 ALA A N 1
ATOM 1545 C CA . ALA A 1 206 ? -11.290 -8.916 -5.932 1.00 94.38 206 ALA A CA 1
ATOM 1546 C C . ALA A 1 206 ? -11.396 -10.443 -5.844 1.00 94.38 206 ALA A C 1
ATOM 1548 O O . ALA A 1 206 ? -11.917 -10.957 -4.856 1.00 94.38 206 ALA A O 1
ATOM 1549 N N . GLY A 1 207 ? -10.831 -11.170 -6.816 1.00 93.94 207 GLY A N 1
ATOM 1550 C CA . GLY A 1 207 ? -10.739 -12.633 -6.784 1.00 93.94 207 GLY A CA 1
ATOM 1551 C C . GLY A 1 207 ? -9.959 -13.193 -5.586 1.00 93.94 207 GLY A C 1
ATOM 1552 O O . GLY A 1 207 ? -10.126 -14.363 -5.255 1.00 93.94 207 GLY A O 1
ATOM 1553 N N . GLN A 1 208 ? -9.150 -12.363 -4.918 1.00 97.00 208 GLN A N 1
ATOM 1554 C CA . GLN A 1 208 ? -8.371 -12.703 -3.721 1.00 97.00 208 GLN A CA 1
ATOM 1555 C C . GLN A 1 208 ? -8.862 -11.967 -2.460 1.00 97.00 208 GLN A C 1
ATOM 1557 O O . GLN A 1 208 ? -8.216 -12.011 -1.416 1.00 97.00 208 GLN A O 1
ATOM 1562 N N . GLY A 1 209 ? -9.991 -11.252 -2.536 1.00 94.38 209 GLY A N 1
ATOM 1563 C CA . GLY A 1 209 ? -10.520 -10.466 -1.416 1.00 94.38 209 GLY A CA 1
ATOM 1564 C C . GLY A 1 209 ? -9.640 -9.279 -1.000 1.00 94.38 209 GLY A C 1
ATOM 1565 O O . GLY A 1 209 ? -9.751 -8.814 0.133 1.00 94.38 209 GLY A O 1
ATOM 1566 N N . LEU A 1 210 ? -8.763 -8.800 -1.890 1.00 96.69 210 LEU A N 1
ATOM 1567 C CA . LEU A 1 210 ? -7.921 -7.628 -1.664 1.00 96.69 210 LEU A CA 1
ATOM 1568 C C . LEU A 1 210 ? -8.650 -6.349 -2.065 1.00 96.69 210 LEU A C 1
ATOM 1570 O O . LEU A 1 210 ? -9.152 -6.228 -3.189 1.00 96.69 210 LEU A O 1
ATOM 1574 N N . ASP A 1 211 ? -8.628 -5.360 -1.173 1.00 97.12 211 ASP A N 1
ATOM 1575 C CA . ASP A 1 211 ? -9.115 -4.030 -1.507 1.00 97.12 211 ASP A CA 1
ATOM 1576 C C . ASP A 1 211 ? -8.220 -3.339 -2.548 1.00 97.12 211 ASP A C 1
ATOM 1578 O O . ASP A 1 211 ? -6.994 -3.372 -2.445 1.00 97.12 211 ASP A O 1
ATOM 1582 N N . THR A 1 212 ? -8.823 -2.670 -3.535 1.00 96.94 212 THR A N 1
ATOM 1583 C CA . THR A 1 212 ? -8.093 -1.780 -4.455 1.00 96.94 212 THR A CA 1
ATOM 1584 C C . THR A 1 212 ? -8.241 -0.345 -3.991 1.00 96.94 212 THR A C 1
ATOM 1586 O O . THR A 1 212 ? -9.351 0.183 -3.960 1.00 96.94 212 THR A O 1
ATOM 1589 N N . ILE A 1 213 ? -7.126 0.307 -3.680 1.00 96.44 213 ILE A N 1
ATOM 1590 C CA . ILE A 1 213 ? -7.115 1.673 -3.156 1.00 96.44 213 ILE A CA 1
ATOM 1591 C C . ILE A 1 213 ? -6.547 2.607 -4.226 1.00 96.44 213 ILE A C 1
ATOM 1593 O O . ILE A 1 213 ? -5.373 2.512 -4.582 1.00 96.44 213 ILE A O 1
ATOM 1597 N N . PHE A 1 214 ? -7.373 3.528 -4.727 1.00 94.62 214 PHE A N 1
ATOM 1598 C CA . PHE A 1 214 ? -6.930 4.578 -5.646 1.00 94.62 214 PHE A CA 1
ATOM 1599 C C . PHE A 1 214 ? -6.623 5.893 -4.935 1.00 94.62 214 PHE A C 1
ATOM 1601 O O . PHE A 1 214 ? -7.197 6.226 -3.890 1.00 94.62 214 PHE A O 1
ATOM 1608 N N . LEU A 1 215 ? -5.741 6.660 -5.576 1.00 91.62 215 LEU A N 1
ATOM 1609 C CA . LEU A 1 215 ? -5.313 7.978 -5.142 1.00 91.62 215 LEU A CA 1
ATOM 1610 C C . LEU A 1 215 ? -6.177 9.074 -5.771 1.00 91.62 215 LEU A C 1
ATOM 1612 O O . LEU A 1 215 ? -6.587 8.993 -6.930 1.00 91.62 215 LEU A O 1
ATOM 1616 N N . VAL A 1 216 ? -6.390 10.147 -5.018 1.00 87.88 216 VAL A N 1
ATOM 1617 C CA . VAL A 1 216 ? -6.952 11.405 -5.503 1.00 87.88 216 VAL A CA 1
ATOM 1618 C C . VAL A 1 216 ? -6.111 12.572 -4.996 1.00 87.88 216 VAL A C 1
ATOM 1620 O O . VAL A 1 216 ? -5.659 12.582 -3.854 1.00 87.88 216 VAL A O 1
ATOM 1623 N N . ALA A 1 217 ? -5.895 13.567 -5.849 1.00 85.06 217 ALA A N 1
ATOM 1624 C CA . ALA A 1 217 ? -5.219 14.816 -5.499 1.00 85.06 217 ALA A CA 1
ATOM 1625 C C . ALA A 1 217 ? -6.219 15.973 -5.312 1.00 85.06 217 ALA A C 1
ATOM 1627 O O . ALA A 1 217 ? -7.286 15.937 -5.930 1.00 85.06 217 ALA A O 1
ATOM 1628 N N . PRO A 1 218 ? -5.865 17.042 -4.574 1.00 78.44 218 PRO A N 1
ATOM 1629 C CA . PRO A 1 218 ? -6.661 18.265 -4.468 1.00 78.44 218 PRO A CA 1
ATOM 1630 C C . PRO A 1 218 ? -6.956 18.925 -5.821 1.00 78.44 218 PRO A C 1
ATOM 1632 O O . PRO A 1 218 ? -7.975 19.582 -5.980 1.00 78.44 218 PRO A O 1
ATOM 1635 N N . THR A 1 219 ? -6.088 18.718 -6.814 1.00 83.06 219 THR A N 1
ATOM 1636 C CA . THR A 1 219 ? -6.256 19.192 -8.199 1.00 83.06 219 THR A CA 1
ATOM 1637 C C . THR A 1 219 ? -7.091 18.258 -9.076 1.00 83.06 219 THR A C 1
ATOM 1639 O O . THR A 1 219 ? -7.252 18.514 -10.270 1.00 83.06 219 THR A O 1
ATOM 1642 N N . SER A 1 220 ? -7.605 17.155 -8.526 1.00 83.75 220 SER A N 1
ATOM 1643 C CA . SER A 1 220 ? -8.441 16.221 -9.281 1.00 83.75 220 SER A CA 1
ATOM 1644 C C . SER A 1 220 ? -9.763 16.873 -9.652 1.00 83.75 220 SER A C 1
ATOM 1646 O O . SER A 1 220 ? -10.400 17.526 -8.833 1.00 83.75 220 SER A O 1
ATOM 1648 N N . THR A 1 221 ? -10.208 16.646 -10.884 1.00 91.06 221 THR A N 1
ATOM 1649 C CA . THR A 1 221 ? -11.534 17.079 -11.331 1.00 91.06 221 THR A CA 1
ATOM 1650 C C . THR A 1 221 ? -12.637 16.307 -10.603 1.00 91.06 221 THR A C 1
ATOM 1652 O O . THR A 1 221 ? -12.426 15.164 -10.194 1.00 91.06 221 THR A O 1
ATOM 1655 N N . ASP A 1 222 ? -13.847 16.867 -10.529 1.00 88.44 222 ASP A N 1
ATOM 1656 C CA . ASP A 1 222 ? -15.017 16.183 -9.948 1.00 88.44 222 ASP A CA 1
ATOM 1657 C C . ASP A 1 222 ? -15.250 14.800 -10.565 1.00 88.44 222 ASP A C 1
ATOM 1659 O O . ASP A 1 222 ? -15.493 13.821 -9.859 1.00 88.44 222 ASP A O 1
ATOM 1663 N N . ARG A 1 223 ? -15.078 14.692 -11.890 1.00 91.12 223 ARG A N 1
ATOM 1664 C CA . ARG A 1 223 ? -15.140 13.413 -12.606 1.00 91.12 223 ARG A CA 1
ATOM 1665 C C . ARG A 1 223 ? -14.103 12.420 -12.077 1.00 91.12 223 ARG A C 1
ATOM 1667 O O . ARG A 1 223 ? -14.440 11.261 -11.853 1.00 91.12 223 ARG A O 1
ATOM 1674 N N . ARG A 1 224 ? -12.851 12.850 -11.875 1.00 89.75 224 ARG A N 1
ATOM 1675 C CA . ARG A 1 224 ? -11.781 11.992 -11.343 1.00 89.75 224 ARG A CA 1
ATOM 1676 C C . ARG A 1 224 ? -12.085 11.563 -9.907 1.00 89.75 224 ARG A C 1
ATOM 1678 O O . ARG A 1 224 ? -11.907 10.390 -9.592 1.00 89.75 224 ARG A O 1
ATOM 1685 N N . ILE A 1 225 ? -12.586 12.471 -9.068 1.00 87.69 225 ILE A N 1
ATOM 1686 C CA . ILE A 1 225 ? -13.011 12.173 -7.691 1.00 87.69 225 ILE A CA 1
ATOM 1687 C C . ILE A 1 225 ? -14.127 11.121 -7.691 1.00 87.69 225 ILE A C 1
ATOM 1689 O O . ILE A 1 225 ? -14.069 10.165 -6.918 1.00 87.69 225 ILE A O 1
ATOM 1693 N N . GLU A 1 226 ? -15.124 11.255 -8.569 1.00 86.94 226 GLU A N 1
ATOM 1694 C CA . GLU A 1 226 ? -16.216 10.288 -8.697 1.00 86.94 226 GLU A CA 1
ATOM 1695 C C . GLU A 1 226 ? -15.715 8.915 -9.168 1.00 86.94 226 GLU A C 1
ATOM 1697 O O . GLU A 1 226 ? -16.112 7.894 -8.604 1.00 86.94 226 GLU A O 1
ATOM 1702 N N . GLN A 1 227 ? -14.822 8.877 -10.162 1.00 88.69 227 GLN A N 1
ATOM 1703 C CA . GLN A 1 227 ? -14.219 7.635 -10.657 1.00 88.69 227 GLN A CA 1
ATOM 1704 C C . GLN A 1 227 ? -13.407 6.924 -9.572 1.00 88.69 227 GLN A C 1
ATOM 1706 O O . GLN A 1 227 ? -13.595 5.729 -9.364 1.00 88.69 227 GLN A O 1
ATOM 1711 N N . VAL A 1 228 ? -12.546 7.655 -8.858 1.00 88.38 228 VAL A N 1
ATOM 1712 C CA . VAL A 1 228 ? -11.763 7.120 -7.734 1.00 88.38 228 VAL A CA 1
ATOM 1713 C C . VAL A 1 228 ? -12.688 6.621 -6.634 1.00 88.38 228 VAL A C 1
ATOM 1715 O O . VAL A 1 228 ? -12.515 5.509 -6.154 1.00 88.38 228 VAL A O 1
ATOM 1718 N N . SER A 1 229 ? -13.723 7.390 -6.291 1.00 85.62 229 SER A N 1
ATOM 1719 C CA . SER A 1 229 ? -14.690 6.971 -5.279 1.00 85.62 229 SER A CA 1
ATOM 1720 C C . SER A 1 229 ? -15.373 5.660 -5.693 1.00 85.62 229 SER A C 1
ATOM 1722 O O . SER A 1 229 ? -15.359 4.684 -4.961 1.00 85.62 229 SER A O 1
ATOM 1724 N N . LYS A 1 230 ? -15.921 5.560 -6.905 1.00 85.81 230 LYS A N 1
ATOM 1725 C CA . LYS A 1 230 ? -16.583 4.318 -7.348 1.00 85.81 230 LYS A CA 1
ATOM 1726 C C . LYS A 1 230 ? -15.621 3.140 -7.536 1.00 85.81 230 LYS A C 1
ATOM 1728 O O . LYS A 1 230 ? -16.050 1.994 -7.431 1.00 85.81 230 LYS A O 1
ATOM 1733 N N . GLY A 1 231 ? -14.368 3.420 -7.886 1.00 85.88 231 GLY A N 1
ATOM 1734 C CA . GLY A 1 231 ? -13.352 2.413 -8.176 1.00 85.88 231 GLY A CA 1
ATOM 1735 C C . GLY A 1 231 ? -12.690 1.828 -6.932 1.00 85.88 231 GLY A C 1
ATOM 1736 O O . GLY A 1 231 ? -12.346 0.647 -6.954 1.00 85.88 231 GLY A O 1
ATOM 1737 N N . SER A 1 232 ? -12.518 2.632 -5.879 1.00 90.00 232 SER A N 1
ATOM 1738 C CA . SER A 1 232 ? -11.823 2.227 -4.658 1.00 90.00 232 SER A CA 1
ATOM 1739 C C . SER A 1 232 ? -12.675 1.333 -3.762 1.00 90.00 232 SER A C 1
ATOM 1741 O O . SER A 1 232 ? -13.886 1.518 -3.628 1.00 90.00 232 SER A O 1
ATOM 1743 N N . THR A 1 233 ? -12.012 0.426 -3.058 1.00 90.75 233 THR A N 1
ATOM 1744 C CA . THR A 1 233 ? -12.543 -0.301 -1.903 1.00 90.75 233 THR A CA 1
ATOM 1745 C C . THR A 1 233 ? -11.599 -0.125 -0.710 1.00 90.75 233 THR A C 1
ATOM 1747 O O . THR A 1 233 ? -10.475 0.357 -0.852 1.00 90.75 233 THR A O 1
ATOM 1750 N N . GLY A 1 234 ? -12.071 -0.417 0.503 1.00 90.00 234 GLY A N 1
ATOM 1751 C CA . GLY A 1 234 ? -11.335 -0.126 1.737 1.00 90.00 234 GLY A CA 1
ATOM 1752 C C . GLY A 1 234 ? -11.338 1.365 2.087 1.00 90.00 234 GLY A C 1
ATOM 1753 O O . GLY A 1 234 ? -12.033 1.775 3.013 1.00 90.00 234 GLY A O 1
ATOM 1754 N N . PHE A 1 235 ? -10.599 2.197 1.350 1.00 90.75 235 PHE A N 1
ATOM 1755 C CA . PHE A 1 235 ? -10.566 3.655 1.526 1.00 90.75 235 PHE A CA 1
ATOM 1756 C C . PHE A 1 235 ? -10.137 4.388 0.244 1.00 90.75 235 PHE A C 1
ATOM 1758 O O . PHE A 1 235 ? -9.749 3.772 -0.745 1.00 90.75 235 PHE A O 1
ATOM 1765 N N . VAL A 1 236 ? -10.227 5.722 0.251 1.00 91.12 236 VAL A N 1
ATOM 1766 C CA . VAL A 1 236 ? -9.657 6.579 -0.803 1.00 91.12 236 VAL A CA 1
ATOM 1767 C C . VAL A 1 236 ? -8.412 7.265 -0.257 1.00 91.12 236 VAL A C 1
ATOM 1769 O O . VAL A 1 236 ? -8.475 7.914 0.790 1.00 91.12 236 VAL A O 1
ATOM 1772 N N . TYR A 1 237 ? -7.296 7.141 -0.973 1.00 90.12 237 TYR A N 1
ATOM 1773 C CA . TYR A 1 237 ? -6.034 7.764 -0.594 1.00 90.12 237 TYR A CA 1
ATOM 1774 C C . TYR A 1 237 ? -5.992 9.202 -1.111 1.00 90.12 237 TYR A C 1
ATOM 1776 O O . TYR A 1 237 ? -6.069 9.427 -2.317 1.00 90.12 237 TYR A O 1
ATOM 1784 N N . ILE A 1 238 ? -5.856 10.192 -0.227 1.00 88.44 238 ILE A N 1
ATOM 1785 C CA . ILE A 1 238 ? -5.790 11.600 -0.638 1.00 88.44 238 ILE A CA 1
ATOM 1786 C C . ILE A 1 238 ? -4.352 12.102 -0.510 1.00 88.44 238 ILE A C 1
ATOM 1788 O O . ILE A 1 238 ? -3.802 12.149 0.590 1.00 88.44 238 ILE A O 1
ATOM 1792 N N . VAL A 1 239 ? -3.733 12.485 -1.630 1.00 83.25 239 VAL A N 1
ATOM 1793 C CA . VAL A 1 239 ? -2.374 13.051 -1.621 1.00 83.25 239 VAL A CA 1
ATOM 1794 C C . VAL A 1 239 ? -2.424 14.523 -1.208 1.00 83.25 239 VAL A C 1
ATOM 1796 O O . VAL A 1 239 ? -3.207 15.297 -1.741 1.00 83.25 239 VAL A O 1
ATOM 1799 N N . SER A 1 240 ? -1.615 14.942 -0.236 1.00 64.62 240 SER A N 1
ATOM 1800 C CA . SER A 1 240 ? -1.736 16.270 0.396 1.00 64.62 240 SER A CA 1
ATOM 1801 C C . SER A 1 240 ? -1.028 17.409 -0.350 1.00 64.62 240 SER A C 1
ATOM 1803 O O . SER A 1 240 ? -1.160 18.569 0.041 1.00 64.62 240 SER A O 1
ATOM 1805 N N . ARG A 1 241 ? -0.284 17.119 -1.424 1.00 57.69 241 ARG A N 1
ATOM 1806 C CA . ARG A 1 241 ? 0.482 18.116 -2.186 1.00 57.69 241 ARG A CA 1
ATOM 1807 C C . ARG A 1 241 ? 0.316 17.955 -3.691 1.00 57.69 241 ARG A C 1
ATOM 1809 O O . ARG A 1 241 ? 0.232 16.855 -4.224 1.00 57.69 241 ARG A O 1
ATOM 1816 N N . THR A 1 242 ? 0.359 19.090 -4.377 1.00 48.28 242 THR A N 1
ATOM 1817 C CA . THR A 1 242 ? 0.625 19.201 -5.811 1.00 48.28 242 THR A CA 1
ATOM 1818 C C . THR A 1 242 ? 2.137 19.068 -6.055 1.00 48.28 242 THR A C 1
ATOM 1820 O O . THR A 1 242 ? 2.809 20.068 -6.286 1.00 48.28 242 THR A O 1
ATOM 1823 N N . GLY A 1 243 ? 2.710 17.868 -5.912 1.00 48.19 243 GLY A N 1
ATOM 1824 C CA . GLY A 1 243 ? 4.146 17.625 -6.143 1.00 48.19 243 GLY A CA 1
ATOM 1825 C C . GLY A 1 243 ? 4.759 16.520 -5.272 1.00 48.19 243 GLY A C 1
ATOM 1826 O O . GLY A 1 243 ? 4.172 16.141 -4.262 1.00 48.19 243 GLY A O 1
ATOM 1827 N N . VAL A 1 244 ? 5.929 16.019 -5.698 1.00 40.47 244 VAL A N 1
ATOM 1828 C CA . VAL A 1 244 ? 6.635 14.827 -5.175 1.00 40.47 244 VAL A CA 1
ATOM 1829 C C . VAL A 1 244 ? 6.877 14.815 -3.655 1.00 40.47 244 VAL A C 1
ATOM 1831 O O . VAL A 1 244 ? 7.105 15.840 -3.009 1.00 40.47 244 VAL A O 1
ATOM 1834 N N . THR A 1 245 ? 6.853 13.607 -3.090 1.00 40.19 245 THR A N 1
ATOM 1835 C CA . THR A 1 245 ? 6.800 13.289 -1.654 1.00 40.19 245 THR A CA 1
ATOM 1836 C C . THR A 1 245 ? 8.138 13.439 -0.907 1.00 40.19 245 THR A C 1
ATOM 1838 O O . THR A 1 245 ? 8.835 12.458 -0.665 1.00 40.19 245 THR A O 1
ATOM 1841 N N . GLY A 1 246 ? 8.556 14.634 -0.485 1.00 37.31 246 GLY A N 1
ATOM 1842 C CA . GLY A 1 246 ? 9.726 14.733 0.402 1.00 37.31 246 GLY A CA 1
ATOM 1843 C C . GLY A 1 246 ? 9.983 16.104 1.008 1.00 37.31 246 GLY A C 1
ATOM 1844 O O . GLY A 1 246 ? 9.469 17.124 0.558 1.00 37.31 246 GLY A O 1
ATOM 1845 N N . ALA A 1 247 ? 10.733 16.085 2.104 1.00 39.50 247 ALA A N 1
ATOM 1846 C CA . ALA A 1 247 ? 10.923 17.169 3.056 1.00 39.50 247 ALA A CA 1
ATOM 1847 C C . ALA A 1 247 ? 11.707 18.376 2.505 1.00 39.50 247 ALA A C 1
ATOM 1849 O O . ALA A 1 247 ? 12.853 18.599 2.886 1.00 39.50 247 ALA A O 1
ATOM 1850 N N . GLU A 1 248 ? 11.075 19.205 1.675 1.00 35.44 248 GLU A N 1
ATOM 1851 C CA . GLU A 1 248 ? 11.529 20.583 1.475 1.00 35.44 248 GLU A CA 1
ATOM 1852 C C . GLU A 1 248 ? 10.706 21.562 2.329 1.00 35.44 248 GLU A C 1
ATOM 1854 O O . GLU A 1 248 ? 9.474 21.652 2.252 1.00 35.44 248 GLU A O 1
ATOM 1859 N N . ASN A 1 249 ? 11.444 22.251 3.204 1.00 42.12 249 ASN A N 1
ATOM 1860 C CA . ASN A 1 249 ? 11.035 23.180 4.258 1.00 42.12 249 ASN A CA 1
ATOM 1861 C C . ASN A 1 249 ? 10.491 24.516 3.725 1.00 42.12 249 ASN A C 1
ATOM 1863 O O . ASN A 1 249 ? 10.984 25.573 4.111 1.00 42.12 249 ASN A O 1
ATOM 1867 N N . GLN A 1 250 ? 9.474 24.515 2.865 1.00 35.88 250 GLN A N 1
ATOM 1868 C CA . GLN A 1 250 ? 8.713 25.738 2.593 1.00 35.88 250 GLN A CA 1
ATOM 1869 C C . GLN A 1 250 ? 7.220 25.425 2.525 1.00 35.88 250 GLN A C 1
ATOM 1871 O O . GLN A 1 250 ? 6.754 24.650 1.692 1.00 35.88 250 GLN A O 1
ATOM 1876 N N . VAL A 1 251 ? 6.474 26.010 3.464 1.00 39.69 251 VAL A N 1
ATOM 1877 C CA . VAL A 1 251 ? 5.022 26.171 3.375 1.00 39.69 251 VAL A CA 1
ATOM 1878 C C . VAL A 1 251 ? 4.792 27.271 2.336 1.00 39.69 251 VAL A C 1
ATOM 1880 O O . VAL A 1 251 ? 5.242 28.392 2.576 1.00 39.69 251 VAL A O 1
ATOM 1883 N N . PRO A 1 252 ? 4.150 26.999 1.187 1.00 37.03 252 PRO A N 1
ATOM 1884 C CA . PRO A 1 252 ? 3.736 28.063 0.285 1.00 37.03 252 PRO A CA 1
ATOM 1885 C C . PRO A 1 252 ? 2.742 28.965 1.019 1.00 37.03 252 PRO A C 1
ATOM 1887 O O . PRO A 1 252 ? 1.786 28.478 1.619 1.00 37.03 252 PRO A O 1
ATOM 1890 N N . THR A 1 253 ? 2.978 30.271 0.990 1.00 39.72 253 THR A N 1
ATOM 1891 C CA . THR A 1 253 ? 2.250 31.283 1.770 1.00 39.72 253 THR A CA 1
ATOM 1892 C C . THR A 1 253 ? 0.810 31.542 1.307 1.00 39.72 253 THR A C 1
ATOM 1894 O O . THR A 1 253 ? 0.233 32.539 1.717 1.00 39.72 253 THR A O 1
ATOM 1897 N N . ASP A 1 254 ? 0.219 30.676 0.482 1.00 50.75 254 ASP A N 1
ATOM 1898 C CA . ASP A 1 254 ? -1.024 30.975 -0.244 1.00 50.75 254 ASP A CA 1
ATOM 1899 C C . ASP A 1 254 ? -2.111 29.902 -0.066 1.00 50.75 254 ASP A C 1
ATOM 1901 O O . ASP A 1 254 ? -2.729 29.424 -1.013 1.00 50.75 254 ASP A O 1
ATOM 1905 N N . VAL A 1 255 ? -2.362 29.509 1.187 1.00 47.00 255 VAL A N 1
ATOM 1906 C CA . VAL A 1 255 ? -3.565 28.737 1.557 1.00 47.00 255 VAL A CA 1
ATOM 1907 C C . VAL A 1 255 ? -4.254 29.377 2.763 1.00 47.00 255 VAL A C 1
ATOM 1909 O O . VAL A 1 255 ? -4.507 28.730 3.777 1.00 47.00 255 VAL A O 1
ATOM 1912 N N . SER A 1 256 ? -4.516 30.682 2.679 1.00 34.19 256 SER A N 1
ATOM 1913 C CA . SER A 1 256 ? -5.393 31.370 3.633 1.00 34.19 256 SER A CA 1
ATOM 1914 C C . SER A 1 256 ? -6.839 31.515 3.157 1.00 34.19 256 SER A C 1
ATOM 1916 O O . SER A 1 256 ? -7.669 31.850 3.989 1.00 34.19 256 SER A O 1
ATOM 1918 N N . ASP A 1 257 ? -7.172 31.201 1.898 1.00 35.44 257 ASP A N 1
ATOM 1919 C CA . ASP A 1 257 ? -8.533 31.409 1.370 1.00 35.44 257 ASP A CA 1
ATOM 1920 C C . ASP A 1 257 ? -9.059 30.274 0.466 1.00 35.44 257 ASP A C 1
ATOM 1922 O O . ASP A 1 257 ? -9.511 30.527 -0.651 1.00 35.44 257 ASP A O 1
ATOM 1926 N N . LEU A 1 258 ? -9.057 29.027 0.955 1.00 29.48 258 LEU A N 1
ATOM 1927 C CA . LEU A 1 258 ? -9.913 27.934 0.450 1.00 29.48 258 LEU A CA 1
ATOM 1928 C C . LEU A 1 258 ? -10.337 27.015 1.595 1.00 29.48 258 LEU A C 1
ATOM 1930 O O . LEU A 1 258 ? -9.433 26.537 2.312 1.00 29.48 258 LEU A O 1
#

Secondary structure (DSSP, 8-state):
-HHHHHHTT------------TT----EE-------GGG----------------TTTTTTS-SPPPHHHHHHHHHHHTTPPPPEEEEETTSS-GGGHHHHHHHHHHTT-SEEEEEPP-S--TTB-HHHHHHHHHHHHTT--HHHHHHHHTT---SSPEEEEE-HHHHHHH-HHHHHHHHHHTTEEEEEETT--GGG-HHHHHHHHTTTPEEE-EE-TT--HHHHHHHHHH-SS-EEE--SSS-BS------S--S--

Radius of gyration: 18.73 Å; chains: 1; bounding box: 48×53×44 Å

pLDDT: mean 73.49, std 28.94, range [22.12, 98.62]

Sequence (258 aa):
MARELISMSAARFTMSGMRLAPSSRLYSVWLWRWTNLSDIGGQGNLYSNVRGGPNAAKRMLLDQSMSALSARFDSLRSRGEKALVVFLTAGDQPLDQLPEILGALEEGGADVIEVGIPFSDPFGEGPTIQASSQRALEHGASPAAILKAMSQTHLQVPLVTMGYYNTVLRVGLGRFAEMAHEAGSSGTIVSDLVPDEADAWREASAG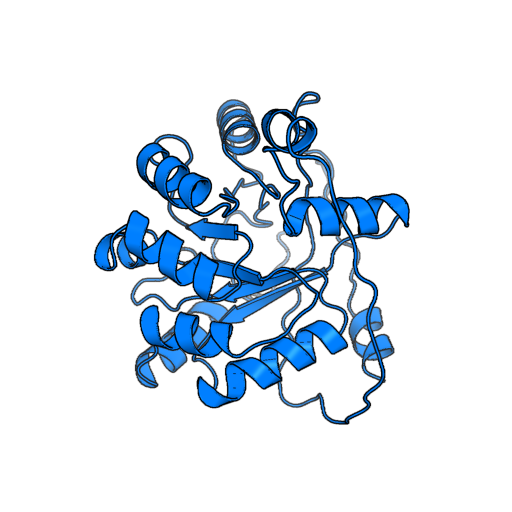QGLDTIFLVAPTSTDRRIEQVSKGSTGFVYIVSRTGVTGAENQVPTDVSDL

Foldseek 3Di:
DLQVVVVVPPDDDDDDDDDFDPPFPFDEADDDDDDDPPDDDDDDDDDDDDDDDDDPVVCVVCVPPAFLLNVLVVVCVVVVHGAAEEEDEQQLDPLLCVQVVVVRVVVSPHQEYEYEDADPCPQQADDVSVVSSVNSVVSVGALLSNLVSLLPHDDSHAYEYEEAPVSCVVCPLLNSLQSCLSSRHRAYEHAPDALVRCPRNLVSNVVSNHWYEEEDEPPDDPVSSNSNSVRTDSHYHYDDDPDHHDDDPDDPPPDPDD